Protein AF-A0A1L6T9W1-F1 (afdb_monomer_lite)

Secondary structure (DSSP, 8-state):
---HHHHHHHHHHHHHHHHH-HHHHHHH--SEE-TTSPPPPHHHHHHHTTTSHHHHHHHHHHHHHHH-TTS--HHHHHHHHHHHHHHHS-EE-HHHHHHHHHTTT---TT--HHHHHHHHHHHHHHHHHHHHHTHHHHHHHHHHHHHHHHT-TT-HHHHHHHHHS---S--HHHHHHHHHHHHHHHHHHHHTSS-TTTHHHHHHHHHHHHHHHHHHHHHHHSSSS--HHHHHHHHHHHHHHHHHHHTGGGT-S-PPPSHHHHHHHHHHHHHHTTSS-TT-SS--------------------

Sequence (302 aa):
MPTFNDILNQYLLHFKKYCLDLDLSLNHRTSILSSQGTTPNFQEIAKLFSDGEIEKEFEYLQNTLNRYPDTSHLELYIKFNDFFKSKTDHSLESERIIGFFKDKNESIAGKKLLEIVFLESISFAASADLQESFNAELKSAINIATLDQLGLGDQSNCILELLGHPPQLINIEGISNQVKELFENTKKSILNEIESTQQNLIAACYEKYQTSVVGLIFNFFIPKEKNQEDLELQLCMHENEFLSSSNFPDHGTQFTSFCPKILEIIKKSNKEHIQENPSQLFFSQQPAEATFDSSASASYNQ

Organism: Piscirickettsia salmonis (NCBI:txid1238)

pLDDT: mean 70.84, std 19.38, range [25.98, 97.62]

Structure (mmCIF, N/CA/C/O backbone):
data_AF-A0A1L6T9W1-F1
#
_entry.id   AF-A0A1L6T9W1-F1
#
loop_
_atom_site.group_PDB
_atom_site.id
_atom_site.type_symbol
_atom_site.label_atom_id
_atom_site.label_alt_id
_atom_site.label_comp_id
_atom_site.label_asym_id
_atom_site.label_entity_id
_atom_site.label_seq_id
_atom_site.pdbx_PDB_ins_code
_atom_site.Cartn_x
_atom_site.Cartn_y
_atom_site.Cartn_z
_atom_site.occupancy
_atom_site.B_iso_or_equiv
_atom_site.auth_seq_id
_atom_site.auth_comp_id
_atom_site.auth_asym_id
_atom_site.auth_atom_id
_atom_site.pdbx_PDB_model_num
ATOM 1 N N . MET A 1 1 ? -2.942 -8.037 -23.085 1.00 65.38 1 MET A N 1
ATOM 2 C CA . MET A 1 1 ? -3.197 -7.187 -21.906 1.00 65.38 1 MET A CA 1
ATOM 3 C C . MET A 1 1 ? -4.548 -7.556 -21.335 1.00 65.38 1 MET A C 1
ATOM 5 O O . MET A 1 1 ? -5.463 -7.724 -22.139 1.00 65.38 1 MET A O 1
ATOM 9 N N . PRO A 1 2 ? -4.667 -7.728 -20.010 1.00 70.25 2 PRO A N 1
ATOM 10 C CA . PRO A 1 2 ? -5.956 -7.955 -19.368 1.00 70.25 2 PRO A CA 1
ATOM 11 C C . PRO A 1 2 ? -6.876 -6.753 -19.601 1.00 70.25 2 PRO A C 1
ATOM 13 O O . PRO A 1 2 ? -6.421 -5.607 -19.630 1.00 70.25 2 PRO A O 1
ATOM 16 N N . THR A 1 3 ? -8.164 -7.008 -19.808 1.00 75.62 3 THR A N 1
ATOM 17 C CA . THR A 1 3 ? -9.158 -5.938 -19.919 1.00 75.62 3 THR A CA 1
ATOM 18 C C . THR A 1 3 ? -9.497 -5.383 -18.537 1.00 75.62 3 THR A C 1
ATOM 20 O O . THR A 1 3 ? -9.251 -6.024 -17.515 1.00 75.62 3 THR A O 1
ATOM 23 N N . PHE A 1 4 ? -10.129 -4.208 -18.490 1.00 66.00 4 PHE A N 1
ATOM 24 C CA . PHE A 1 4 ? -10.657 -3.664 -17.236 1.00 66.00 4 PHE A CA 1
ATOM 25 C C . PHE A 1 4 ? -11.574 -4.663 -16.512 1.00 66.00 4 PHE A C 1
ATOM 27 O O . PHE A 1 4 ? -11.473 -4.821 -15.300 1.00 66.00 4 PHE A O 1
ATOM 34 N N . ASN A 1 5 ? -12.422 -5.381 -17.255 1.00 71.69 5 ASN A N 1
ATOM 35 C CA . ASN A 1 5 ? -13.319 -6.378 -16.674 1.00 71.69 5 ASN A CA 1
ATOM 36 C C . ASN A 1 5 ? -12.555 -7.573 -16.096 1.00 71.69 5 ASN A C 1
ATOM 38 O O . ASN A 1 5 ? -12.956 -8.085 -15.057 1.00 71.69 5 ASN A O 1
ATOM 42 N N . ASP A 1 6 ? -11.451 -7.996 -16.717 1.00 76.94 6 ASP A N 1
ATOM 43 C CA . ASP A 1 6 ? -10.615 -9.077 -16.179 1.00 76.94 6 ASP A CA 1
ATOM 44 C C . ASP A 1 6 ? -9.968 -8.657 -14.855 1.00 76.94 6 ASP A C 1
ATOM 46 O O . ASP A 1 6 ? -10.020 -9.397 -13.874 1.00 76.94 6 ASP A O 1
ATOM 50 N N . ILE A 1 7 ? -9.430 -7.433 -14.802 1.00 71.88 7 ILE A N 1
ATOM 51 C CA . ILE A 1 7 ? -8.821 -6.860 -13.594 1.00 71.88 7 ILE A CA 1
ATOM 52 C C . ILE A 1 7 ? -9.868 -6.708 -12.487 1.00 71.88 7 ILE A C 1
ATOM 54 O O . ILE A 1 7 ? -9.638 -7.130 -11.354 1.00 71.88 7 ILE A O 1
ATOM 58 N N . LEU A 1 8 ? -11.032 -6.143 -12.811 1.00 70.62 8 LEU A N 1
ATOM 59 C CA . LEU A 1 8 ? -12.117 -5.940 -11.857 1.00 70.62 8 LEU A CA 1
ATOM 60 C C . LEU A 1 8 ? -12.643 -7.273 -11.316 1.00 70.62 8 LEU A C 1
ATOM 62 O O . LEU A 1 8 ? -12.786 -7.425 -10.106 1.00 70.62 8 LEU A O 1
ATOM 66 N N . ASN A 1 9 ? -12.891 -8.256 -12.184 1.00 79.31 9 ASN A N 1
ATOM 67 C CA . ASN A 1 9 ? -13.354 -9.577 -11.764 1.00 79.31 9 ASN A CA 1
ATOM 68 C C . ASN A 1 9 ? -12.334 -10.259 -10.848 1.00 79.31 9 ASN A C 1
ATOM 70 O O . ASN A 1 9 ? -12.714 -10.814 -9.817 1.00 79.31 9 ASN A O 1
ATOM 74 N N . GLN A 1 10 ? -11.044 -10.172 -11.179 1.00 84.19 10 GLN A N 1
ATOM 75 C CA . GLN A 1 10 ? -9.984 -10.741 -10.352 1.00 84.19 10 GLN A CA 1
ATOM 76 C C . GLN A 1 10 ? -9.874 -10.031 -8.996 1.00 84.19 10 GLN A C 1
ATOM 78 O O . GLN A 1 10 ? -9.755 -10.692 -7.965 1.00 84.19 10 GLN A O 1
ATOM 83 N N . TYR A 1 11 ? -9.991 -8.699 -8.968 1.00 81.56 11 TYR A N 1
ATOM 84 C CA . TYR A 1 11 ? -10.021 -7.939 -7.718 1.00 81.56 11 TYR A CA 1
ATOM 85 C C . TYR A 1 11 ? -11.205 -8.353 -6.846 1.00 81.56 11 TYR A C 1
ATOM 87 O O . TYR A 1 11 ? -11.029 -8.602 -5.659 1.00 81.56 11 TYR A O 1
ATOM 95 N N . LEU A 1 12 ? -12.401 -8.491 -7.426 1.00 76.88 12 LEU A N 1
ATOM 96 C CA . LEU A 1 12 ? -13.600 -8.903 -6.695 1.00 76.88 12 LEU A CA 1
ATOM 97 C C . LEU A 1 12 ? -13.481 -10.324 -6.124 1.00 76.88 12 LEU A C 1
ATOM 99 O O . LEU A 1 12 ? -13.998 -10.585 -5.036 1.00 76.88 12 LEU A O 1
ATOM 103 N N . LEU A 1 13 ? -12.784 -11.235 -6.813 1.00 90.75 13 LEU A N 1
ATOM 104 C CA . LEU A 1 13 ? -12.480 -12.569 -6.286 1.00 90.75 13 LEU A CA 1
ATOM 105 C C . LEU A 1 13 ? -11.579 -12.494 -5.046 1.00 90.75 13 LEU A C 1
ATOM 107 O O . LEU A 1 13 ? -11.900 -13.108 -4.025 1.00 90.75 13 LEU A O 1
ATOM 111 N N . HIS A 1 14 ? -10.502 -11.707 -5.105 1.00 84.25 14 HIS A N 1
ATOM 112 C CA . HIS A 1 14 ? -9.594 -11.510 -3.969 1.00 84.25 14 HIS A CA 1
ATOM 113 C C . HIS A 1 14 ? -10.266 -10.762 -2.818 1.00 84.25 14 HIS A C 1
ATOM 115 O O . HIS A 1 14 ? -10.178 -11.178 -1.667 1.00 84.25 14 HIS A O 1
ATOM 121 N N . PHE A 1 15 ? -11.025 -9.713 -3.122 1.00 84.56 15 PHE A N 1
ATOM 122 C CA . PHE A 1 15 ? -11.805 -8.968 -2.141 1.00 84.56 15 PHE A CA 1
ATOM 123 C C . PHE A 1 15 ? -12.779 -9.891 -1.404 1.00 84.56 15 PHE A C 1
ATOM 125 O O . PHE A 1 15 ? -12.797 -9.925 -0.176 1.00 84.56 15 PHE A O 1
ATOM 132 N N . LYS A 1 16 ? -13.519 -10.735 -2.139 1.00 92.81 16 LYS A N 1
ATOM 133 C CA . LYS A 1 16 ? -14.402 -11.748 -1.548 1.00 92.81 16 LYS A CA 1
ATOM 134 C C . LYS A 1 16 ? -13.639 -12.728 -0.652 1.00 92.81 16 LYS A C 1
ATOM 136 O O . LYS A 1 16 ? -14.135 -13.042 0.426 1.00 92.81 16 LYS A O 1
ATOM 141 N N . LYS A 1 17 ? -12.468 -13.216 -1.079 1.00 95.06 17 LYS A N 1
ATOM 142 C CA . LYS A 1 17 ? -11.603 -14.098 -0.273 1.00 95.06 17 LYS A CA 1
ATOM 143 C C . LYS A 1 17 ? -11.290 -13.454 1.084 1.00 95.06 17 LYS A C 1
ATOM 145 O O . LYS A 1 17 ? -11.522 -14.087 2.108 1.00 95.06 17 LYS A O 1
ATOM 150 N N . TYR A 1 18 ? -10.859 -12.196 1.095 1.00 91.38 18 TYR A N 1
ATOM 151 C CA . TYR A 1 18 ? -10.494 -11.485 2.325 1.00 91.38 18 TYR A CA 1
ATOM 152 C C . TYR A 1 18 ? -11.694 -11.035 3.170 1.00 91.38 18 TYR A C 1
ATOM 154 O O . TYR A 1 18 ? -11.579 -10.939 4.385 1.00 91.38 18 TYR A O 1
ATOM 162 N N . CYS A 1 19 ? -12.875 -10.836 2.577 1.00 91.00 19 CYS A N 1
ATOM 163 C CA . CYS A 1 19 ? -14.109 -10.665 3.350 1.00 91.00 19 CYS A CA 1
ATOM 164 C C . CYS A 1 19 ? -14.552 -11.949 4.070 1.00 91.00 19 CYS A C 1
ATOM 166 O O . CYS A 1 19 ? -15.227 -11.865 5.094 1.00 91.00 19 CYS A O 1
ATOM 168 N N . LEU A 1 20 ? -14.240 -13.127 3.516 1.00 94.75 20 LEU A N 1
ATOM 169 C CA . LEU A 1 20 ? -14.604 -14.422 4.104 1.00 94.75 20 LEU A CA 1
ATOM 170 C C . LEU A 1 20 ? -13.629 -14.872 5.199 1.00 94.75 20 LEU A C 1
ATOM 172 O O . LEU A 1 20 ? -14.023 -15.654 6.062 1.00 94.75 20 LEU A O 1
ATOM 176 N N . ASP A 1 21 ? -12.392 -14.376 5.170 1.00 93.69 21 ASP A N 1
ATOM 177 C CA . ASP A 1 21 ? -11.355 -14.648 6.164 1.00 93.69 21 ASP A CA 1
ATOM 178 C C . ASP A 1 21 ? -10.656 -13.340 6.569 1.00 93.69 21 ASP A C 1
ATOM 180 O O . ASP A 1 21 ? -9.684 -12.888 5.954 1.00 93.69 21 ASP A O 1
ATOM 184 N N . LEU A 1 22 ? -11.202 -12.706 7.609 1.00 90.69 22 LEU A N 1
ATOM 185 C CA . LEU A 1 22 ? -10.723 -11.412 8.093 1.00 90.69 22 LEU A CA 1
ATOM 186 C C . LEU A 1 22 ? -9.333 -11.516 8.724 1.00 90.69 22 LEU A C 1
ATOM 188 O O . LEU A 1 22 ? -8.526 -10.605 8.551 1.00 90.69 22 LEU A O 1
ATOM 192 N N . ASP A 1 23 ? -9.023 -12.624 9.398 1.00 92.44 23 ASP A N 1
ATOM 193 C CA . ASP A 1 23 ? -7.698 -12.852 9.981 1.00 92.44 23 ASP A CA 1
ATOM 194 C C . ASP A 1 23 ? -6.626 -12.943 8.894 1.00 92.44 23 ASP A C 1
ATOM 196 O O . ASP A 1 23 ? -5.548 -12.356 9.020 1.00 92.44 23 ASP A O 1
ATOM 200 N N . LEU A 1 24 ? -6.946 -13.592 7.770 1.00 91.50 24 LEU A N 1
ATOM 201 C CA . LEU A 1 24 ? -6.065 -13.608 6.609 1.00 91.50 24 LEU A CA 1
ATOM 202 C C . LEU A 1 24 ? -5.799 -12.191 6.074 1.00 91.50 24 LEU A C 1
ATOM 204 O O . LEU A 1 24 ? -4.662 -11.883 5.725 1.00 91.50 24 LEU A O 1
ATOM 208 N N . SER A 1 25 ? -6.806 -11.313 6.052 1.00 88.00 25 SER A N 1
ATOM 209 C CA . SER A 1 25 ? -6.624 -9.922 5.606 1.00 88.00 25 SER A CA 1
ATOM 210 C C . SER A 1 25 ? -5.705 -9.113 6.534 1.00 88.00 25 SER A C 1
ATOM 212 O O . SER A 1 25 ? -4.862 -8.348 6.063 1.00 88.00 25 SER A O 1
ATOM 214 N N . LEU A 1 26 ? -5.806 -9.334 7.849 1.00 84.94 26 LEU A N 1
ATOM 215 C CA . LEU A 1 26 ? -4.990 -8.655 8.860 1.00 84.94 26 LEU A CA 1
ATOM 216 C C . LEU A 1 26 ? -3.510 -9.048 8.763 1.00 84.94 26 LEU A C 1
ATOM 218 O O . LEU A 1 26 ? -2.641 -8.203 8.975 1.00 84.94 26 LEU A O 1
ATOM 222 N N . ASN A 1 27 ? -3.216 -10.293 8.374 1.00 83.06 27 ASN A N 1
ATOM 223 C CA . ASN A 1 27 ? -1.844 -10.770 8.178 1.00 83.06 27 ASN A CA 1
ATOM 224 C C . ASN A 1 27 ? -1.109 -10.054 7.038 1.00 83.06 27 ASN A C 1
ATOM 226 O O . ASN A 1 27 ? 0.109 -9.899 7.104 1.00 83.06 27 ASN A O 1
ATOM 230 N N . HIS A 1 28 ? -1.825 -9.616 5.997 1.00 72.88 28 HIS A N 1
ATOM 231 C CA . HIS A 1 28 ? -1.219 -8.795 4.945 1.00 72.88 28 HIS A CA 1
ATOM 232 C C . HIS A 1 28 ? -0.884 -7.404 5.466 1.00 72.88 28 HIS A C 1
ATOM 234 O O . HIS A 1 28 ? 0.167 -6.847 5.141 1.00 72.88 28 HIS A O 1
ATOM 240 N N . ARG A 1 29 ? -1.806 -6.824 6.239 1.00 73.12 29 ARG A N 1
ATOM 241 C CA . ARG A 1 29 ? -1.655 -5.495 6.815 1.00 73.12 29 ARG A CA 1
ATOM 242 C C . ARG A 1 29 ? -2.666 -5.270 7.927 1.00 73.12 29 ARG A C 1
ATOM 244 O O . ARG A 1 29 ? -3.865 -5.463 7.739 1.00 73.12 29 ARG A O 1
ATOM 251 N N . THR A 1 30 ? -2.189 -4.711 9.030 1.00 79.31 30 THR A N 1
ATOM 252 C CA . THR A 1 30 ? -3.024 -4.137 10.085 1.00 79.31 30 THR A CA 1
ATOM 253 C C . THR A 1 30 ? -2.468 -2.782 10.496 1.00 79.31 30 THR A C 1
ATOM 255 O O . THR A 1 30 ? -1.252 -2.567 10.495 1.00 79.31 30 THR A O 1
ATOM 258 N N . SER A 1 31 ? -3.361 -1.864 10.847 1.00 84.62 31 SER A N 1
ATOM 259 C CA . SER A 1 31 ? -3.028 -0.572 11.459 1.00 84.62 31 SER A CA 1
ATOM 260 C C . SER A 1 31 ? -3.085 -0.599 12.983 1.00 84.62 31 SER A C 1
ATOM 262 O O . SER A 1 31 ? -2.862 0.436 13.605 1.00 84.62 31 SER A O 1
ATOM 264 N N . ILE A 1 32 ? -3.348 -1.771 13.570 1.00 89.00 32 ILE A N 1
ATOM 265 C CA . ILE A 1 32 ? -3.343 -2.019 15.011 1.00 89.00 32 ILE A CA 1
ATOM 266 C C . ILE A 1 32 ? -2.293 -3.078 15.334 1.00 89.00 32 ILE A C 1
ATOM 268 O O . ILE A 1 32 ? -2.348 -4.179 14.785 1.00 89.00 32 ILE A O 1
ATOM 272 N N . LEU A 1 33 ? -1.383 -2.769 16.256 1.00 91.12 33 LEU A N 1
ATOM 273 C CA . LEU A 1 33 ? -0.380 -3.715 16.751 1.00 91.12 33 LEU A CA 1
ATOM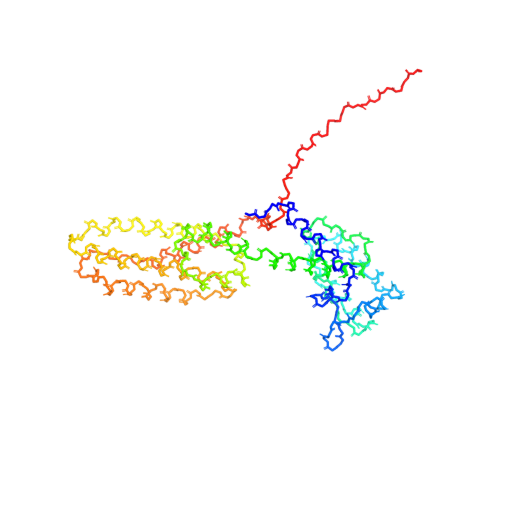 274 C C . LEU A 1 33 ? -0.491 -3.865 18.267 1.00 91.12 33 LEU A C 1
ATOM 276 O O . LEU A 1 33 ? -0.809 -2.914 18.982 1.00 91.12 33 LEU A O 1
ATOM 280 N N . SER A 1 34 ? -0.211 -5.067 18.762 1.00 90.50 34 SER A N 1
ATOM 281 C CA . SER A 1 34 ? -0.078 -5.318 20.197 1.00 90.50 34 SER A CA 1
ATOM 282 C C . SER A 1 34 ? 1.134 -4.584 20.781 1.00 90.50 34 SER A C 1
ATOM 284 O O . SER A 1 34 ? 2.034 -4.155 20.054 1.00 90.50 34 SER A O 1
ATOM 286 N N . SER A 1 35 ? 1.227 -4.514 22.110 1.00 86.75 35 SER A N 1
ATOM 287 C CA . SER A 1 35 ? 2.421 -4.001 22.796 1.00 86.75 35 SER A CA 1
ATOM 288 C C . SER A 1 35 ? 3.704 -4.791 22.486 1.00 86.75 35 SER A C 1
ATOM 290 O O . SER A 1 35 ? 4.801 -4.266 22.666 1.00 86.75 35 SER A O 1
ATOM 292 N N . GLN A 1 36 ? 3.584 -6.015 21.957 1.00 86.62 36 GLN A N 1
ATOM 293 C CA . GLN A 1 36 ? 4.704 -6.835 21.477 1.00 86.62 36 GLN A CA 1
ATOM 294 C C . GLN A 1 36 ? 5.009 -6.638 19.980 1.00 86.62 36 GLN A C 1
ATOM 296 O O . GLN A 1 36 ? 5.863 -7.330 19.431 1.00 86.62 36 GLN A O 1
ATOM 301 N N . GLY A 1 37 ? 4.306 -5.728 19.299 1.00 84.50 37 GLY A N 1
ATOM 302 C CA . GLY A 1 37 ? 4.466 -5.471 17.866 1.00 84.50 37 GLY A CA 1
ATOM 303 C C . GLY A 1 37 ? 3.869 -6.555 16.963 1.00 84.50 37 GLY A C 1
ATOM 304 O O . GLY A 1 37 ? 4.183 -6.601 15.776 1.00 84.50 37 GLY A O 1
ATOM 305 N N . THR A 1 38 ? 3.026 -7.440 17.501 1.00 87.75 38 THR A N 1
ATOM 306 C CA . THR A 1 38 ? 2.351 -8.492 16.727 1.00 87.75 38 THR A CA 1
ATOM 307 C C . THR A 1 38 ? 0.985 -8.030 16.232 1.00 87.75 38 THR A C 1
ATOM 309 O O . THR A 1 38 ? 0.350 -7.175 16.849 1.00 87.75 38 THR A O 1
ATOM 312 N N . THR A 1 39 ? 0.519 -8.625 15.132 1.00 88.94 39 THR A N 1
ATOM 313 C CA . THR A 1 39 ? -0.837 -8.404 14.607 1.00 88.94 39 THR A CA 1
ATOM 314 C C . THR A 1 39 ? -1.847 -9.184 15.452 1.00 88.94 39 THR A C 1
ATOM 316 O O . THR A 1 39 ? -1.750 -10.413 15.486 1.00 88.94 39 THR A O 1
ATOM 319 N N . PRO A 1 40 ? -2.790 -8.517 16.144 1.00 91.25 40 PRO A N 1
ATOM 320 C CA . PRO A 1 40 ? -3.874 -9.201 16.839 1.00 91.25 40 PRO A CA 1
ATOM 321 C C . PRO A 1 40 ? -4.871 -9.792 15.836 1.00 91.25 40 PRO A C 1
ATOM 323 O O . PRO A 1 40 ? -5.044 -9.262 14.737 1.00 91.25 40 PRO A O 1
ATOM 326 N N . ASN A 1 41 ? -5.557 -10.866 16.224 1.00 93.56 41 ASN A N 1
ATOM 327 C CA . ASN A 1 41 ? -6.617 -11.449 15.394 1.00 93.56 41 ASN A CA 1
ATOM 328 C C . ASN A 1 41 ? -7.899 -10.593 15.420 1.00 93.56 41 ASN A C 1
ATOM 330 O O . ASN A 1 41 ? -8.075 -9.698 16.250 1.00 93.56 41 ASN A O 1
ATOM 334 N N . PHE A 1 42 ? -8.837 -10.896 14.528 1.00 91.69 42 PHE A N 1
ATOM 335 C CA . PHE A 1 42 ? -10.108 -10.195 14.382 1.00 91.69 42 PHE A CA 1
ATOM 336 C C . PHE A 1 42 ? -10.882 -10.102 15.702 1.00 91.69 42 PHE A C 1
ATOM 338 O O . PHE A 1 42 ? -11.407 -9.041 16.043 1.00 91.69 42 PHE A O 1
ATOM 345 N N . GLN A 1 43 ? -10.955 -11.199 16.463 1.00 93.56 43 GLN A N 1
ATOM 346 C CA . GLN A 1 43 ? -11.700 -11.215 17.722 1.00 93.56 43 GLN A CA 1
ATOM 347 C C . GLN A 1 43 ? -11.049 -10.332 18.788 1.00 93.56 43 GLN A C 1
ATOM 349 O O . GLN A 1 43 ? -11.756 -9.718 19.586 1.00 93.56 43 GLN A O 1
ATOM 354 N N . GLU A 1 44 ? -9.720 -10.276 18.824 1.00 94.12 44 GLU A N 1
ATOM 355 C CA . GLU A 1 44 ? -8.964 -9.385 19.703 1.00 94.12 44 GLU A CA 1
ATOM 356 C C . GLU A 1 44 ? -9.204 -7.927 19.330 1.00 94.12 44 GLU A C 1
ATOM 358 O O . GLU A 1 44 ? -9.598 -7.151 20.199 1.00 94.12 44 GLU A O 1
ATOM 363 N N . ILE A 1 45 ? -9.080 -7.582 18.043 1.00 93.94 45 ILE A N 1
ATOM 364 C CA . ILE A 1 45 ? -9.346 -6.226 17.548 1.00 93.94 45 ILE A CA 1
ATOM 365 C C . ILE A 1 45 ? -10.780 -5.812 17.881 1.00 93.94 45 ILE A C 1
ATOM 367 O O . ILE A 1 45 ? -10.979 -4.764 18.484 1.00 93.94 45 ILE A O 1
ATOM 371 N N . ALA A 1 46 ? -11.784 -6.638 17.575 1.00 94.25 46 ALA A N 1
ATOM 372 C CA . ALA A 1 46 ? -13.189 -6.308 17.824 1.00 94.25 46 ALA A CA 1
ATOM 373 C C . ALA A 1 46 ? -13.489 -6.027 19.310 1.00 94.25 46 ALA A C 1
ATOM 375 O O . ALA A 1 46 ? -14.310 -5.163 19.624 1.00 94.25 46 ALA A O 1
ATOM 376 N N . LYS A 1 47 ? -12.805 -6.712 20.238 1.00 95.81 47 LYS A N 1
ATOM 377 C CA . LYS A 1 47 ? -12.958 -6.473 21.684 1.00 95.81 47 LYS A CA 1
ATOM 378 C C . LYS A 1 47 ? -12.467 -5.091 22.108 1.00 95.81 47 LYS A C 1
ATOM 380 O O . LYS A 1 47 ? -13.049 -4.534 23.040 1.00 95.81 47 LYS A O 1
ATOM 385 N N . LEU A 1 48 ? -11.469 -4.521 21.426 1.00 95.31 48 LEU A N 1
ATOM 386 C CA . LEU A 1 48 ? -10.940 -3.187 21.739 1.00 95.31 48 LEU A CA 1
ATOM 387 C C . LEU A 1 48 ? -12.016 -2.098 21.616 1.00 95.31 48 LEU A C 1
ATOM 389 O O . LEU A 1 48 ? -11.988 -1.124 22.357 1.00 95.31 48 LEU A O 1
ATOM 393 N N . PHE A 1 49 ? -12.998 -2.293 20.734 1.00 95.25 49 PHE A N 1
ATOM 394 C CA . PHE A 1 49 ? -14.055 -1.319 20.436 1.00 95.25 49 PHE A CA 1
ATOM 395 C C . PHE A 1 49 ? -15.365 -1.579 21.200 1.00 95.25 49 PHE A C 1
ATOM 397 O O . PHE A 1 49 ? -16.376 -0.925 20.942 1.00 95.25 49 PHE A O 1
ATOM 404 N N . SER A 1 50 ? -15.381 -2.540 22.129 1.00 91.81 50 SER A N 1
ATOM 405 C CA . SER A 1 50 ? -16.612 -3.030 22.769 1.00 91.81 50 SER A CA 1
ATOM 406 C C . SER A 1 50 ? -17.311 -2.018 23.688 1.00 91.81 50 SER A C 1
ATOM 408 O O . SER A 1 50 ? -18.527 -2.103 23.858 1.00 91.81 50 SER A O 1
ATOM 410 N N . ASP A 1 51 ? -16.581 -1.050 24.249 1.00 91.62 51 ASP A N 1
ATOM 411 C CA . ASP A 1 51 ? -17.141 -0.008 25.122 1.00 91.62 51 ASP A CA 1
ATOM 412 C C . ASP A 1 51 ? -17.663 1.228 24.361 1.00 91.62 51 ASP A C 1
ATOM 414 O O . ASP A 1 51 ? -18.374 2.062 24.927 1.00 91.62 51 ASP A O 1
ATOM 418 N N . GLY A 1 52 ? -17.344 1.332 23.066 1.00 93.06 52 GLY A N 1
ATOM 419 C CA . GLY A 1 52 ? -17.733 2.434 22.191 1.00 93.06 52 GLY A CA 1
ATOM 420 C C . GLY A 1 52 ? -17.072 3.785 22.492 1.00 93.06 52 GLY A C 1
ATOM 421 O O . GLY A 1 52 ? -17.412 4.763 21.830 1.00 93.06 52 GLY A O 1
ATOM 422 N N . GLU A 1 53 ? -16.150 3.889 23.455 1.00 96.38 53 GLU A N 1
ATOM 423 C CA . GLU A 1 53 ? -15.443 5.150 23.733 1.00 96.38 53 GLU A CA 1
ATOM 424 C C . GLU A 1 53 ? -14.483 5.506 22.600 1.00 96.38 53 GLU A C 1
ATOM 426 O O . GLU A 1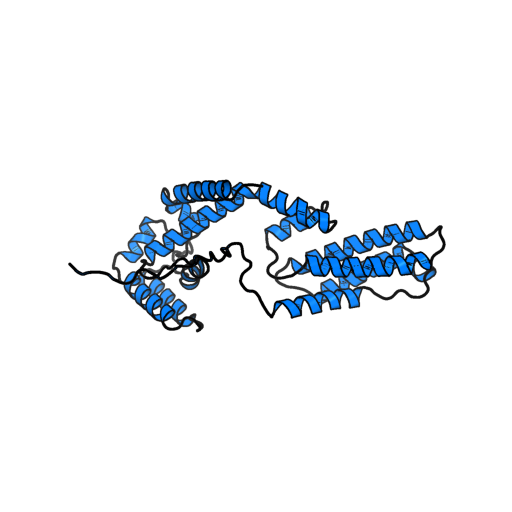 53 ? -14.457 6.648 22.146 1.00 96.38 53 GLU A O 1
ATOM 431 N N . ILE A 1 54 ? -13.764 4.505 22.085 1.00 96.81 54 ILE A N 1
ATOM 432 C CA . ILE A 1 54 ? -12.855 4.671 20.946 1.00 96.81 54 ILE A CA 1
ATOM 433 C C . ILE A 1 54 ? -13.598 5.188 19.716 1.00 96.81 54 ILE A C 1
ATOM 435 O O . ILE A 1 54 ? -13.112 6.088 19.037 1.00 96.81 54 ILE A O 1
ATOM 439 N N . GLU A 1 55 ? -14.796 4.664 19.461 1.00 96.06 55 GLU A N 1
ATOM 440 C CA . GLU A 1 55 ? -15.618 5.086 18.326 1.00 96.06 55 GLU A CA 1
ATOM 441 C C . GLU A 1 55 ? -16.088 6.541 18.458 1.00 96.06 55 GLU A C 1
ATOM 443 O O . GLU A 1 55 ? -16.090 7.278 17.476 1.00 96.06 55 GLU A O 1
ATOM 448 N N . LYS A 1 56 ? -16.418 6.995 19.673 1.00 95.38 56 LYS A N 1
ATOM 449 C CA . LYS A 1 56 ? -16.803 8.396 19.922 1.00 95.38 56 LYS A CA 1
ATOM 450 C C . LYS A 1 56 ? -15.633 9.361 19.739 1.00 95.38 56 LYS A C 1
ATOM 452 O O . LYS A 1 56 ? -15.796 10.415 19.130 1.00 95.38 56 LYS A O 1
ATOM 457 N N . GLU A 1 57 ? -14.456 9.012 20.256 1.00 96.25 57 GLU A N 1
ATOM 458 C CA . GLU A 1 57 ? -13.249 9.828 20.070 1.00 96.25 57 GLU A CA 1
ATOM 459 C C . GLU A 1 57 ? -12.818 9.861 18.599 1.00 96.25 57 GLU A C 1
ATOM 461 O O . GLU A 1 57 ? -12.403 10.902 18.086 1.00 96.25 57 GLU A O 1
ATOM 466 N N . PHE A 1 58 ? -12.995 8.751 17.882 1.00 95.00 58 PHE A N 1
ATOM 467 C CA . PHE A 1 58 ? -12.762 8.710 16.446 1.00 95.00 58 PHE A CA 1
ATOM 468 C C . PHE A 1 58 ? -13.755 9.585 15.668 1.00 95.00 58 PHE A C 1
ATOM 470 O O . PHE A 1 58 ? -13.349 10.338 14.783 1.00 95.00 58 PHE A O 1
ATOM 477 N N . GLU A 1 59 ? -15.042 9.560 16.017 1.00 92.88 59 GLU A N 1
ATOM 478 C CA . GLU A 1 59 ? -16.050 10.446 15.423 1.00 92.88 59 GLU A CA 1
ATOM 479 C C . GLU A 1 59 ? -15.697 11.929 15.652 1.00 92.88 59 GLU A C 1
ATOM 481 O O . GLU A 1 59 ? -15.808 12.757 14.741 1.00 92.88 59 GLU A O 1
ATOM 486 N N . TYR A 1 60 ? -15.207 12.286 16.844 1.00 92.38 60 TYR A N 1
ATOM 487 C CA . TYR A 1 60 ? -14.713 13.635 17.130 1.00 92.38 60 TYR A CA 1
ATOM 488 C C . TYR A 1 60 ? -13.510 14.016 16.251 1.00 92.38 60 TYR A C 1
ATOM 490 O O . TYR A 1 60 ? -13.464 15.130 15.711 1.00 92.38 60 TYR A O 1
ATOM 498 N N . LEU A 1 61 ? -12.556 13.094 16.079 1.00 91.56 61 LEU A N 1
ATOM 499 C CA . LEU A 1 61 ? -11.422 13.266 15.173 1.00 91.56 61 LEU A CA 1
ATOM 500 C C . LEU A 1 61 ? -11.913 13.527 13.743 1.00 91.56 61 LEU A C 1
ATOM 502 O O . LEU A 1 61 ? -11.576 14.566 13.177 1.00 91.56 61 LEU A O 1
ATOM 506 N N . GLN A 1 62 ? -12.762 12.655 13.188 1.00 88.94 62 GLN A N 1
ATOM 507 C CA . GLN A 1 62 ? -13.312 12.815 11.835 1.00 88.94 62 GLN A CA 1
ATOM 508 C C . GLN A 1 62 ? -14.015 14.165 11.654 1.00 88.94 62 GLN A C 1
ATOM 510 O O . GLN A 1 62 ? -13.771 14.877 10.679 1.00 88.94 62 GLN A O 1
ATOM 515 N N . ASN A 1 63 ? -14.848 14.558 12.618 1.00 88.25 63 ASN A N 1
ATOM 516 C CA . ASN A 1 63 ? -15.560 15.832 12.579 1.00 88.25 63 ASN A CA 1
ATOM 517 C C . ASN A 1 63 ? -14.621 17.041 12.603 1.00 88.25 63 ASN A C 1
ATOM 519 O O . ASN A 1 63 ? -14.938 18.073 12.014 1.00 88.25 63 ASN A O 1
ATOM 523 N N . THR A 1 64 ? -13.479 16.933 13.279 1.00 87.88 64 THR A N 1
ATOM 524 C CA . THR A 1 64 ? -12.488 18.009 13.351 1.00 87.88 64 THR A CA 1
ATOM 525 C C . THR A 1 64 ? -11.678 18.099 12.059 1.00 87.88 64 THR A C 1
ATOM 527 O O . THR A 1 64 ? -11.505 19.200 11.539 1.00 87.88 64 THR A O 1
ATOM 530 N N . LEU A 1 65 ? -11.251 16.962 11.499 1.00 85.06 65 LEU A N 1
ATOM 531 C CA . LEU A 1 65 ? -10.554 16.899 10.207 1.00 85.06 65 LEU A CA 1
ATOM 532 C C . LEU A 1 65 ? -11.414 17.499 9.083 1.00 85.06 65 LEU A C 1
ATOM 534 O O . LEU A 1 65 ? -10.941 18.323 8.307 1.00 85.06 65 LEU A O 1
ATOM 538 N N . ASN A 1 66 ? -12.709 17.172 9.057 1.00 80.69 66 ASN A N 1
ATOM 539 C CA . ASN A 1 66 ? -13.642 17.689 8.050 1.00 80.69 66 ASN A CA 1
ATOM 540 C C . ASN A 1 66 ? -13.867 19.208 8.134 1.00 80.69 66 ASN A C 1
ATOM 542 O O . ASN A 1 66 ? -14.261 19.820 7.143 1.00 80.69 66 ASN A O 1
ATOM 546 N N . ARG A 1 67 ? -13.643 19.837 9.297 1.00 81.88 67 ARG A N 1
ATOM 547 C CA . ARG A 1 67 ? -13.786 21.297 9.446 1.00 81.88 67 ARG A CA 1
ATOM 548 C C . ARG A 1 67 ? -12.590 22.077 8.906 1.00 81.88 67 ARG A C 1
ATOM 550 O O . ARG A 1 67 ? -12.753 23.258 8.614 1.00 81.88 67 ARG A O 1
ATOM 557 N N . TYR A 1 68 ? -11.415 21.457 8.804 1.00 75.00 68 TYR A N 1
ATOM 558 C CA . TYR A 1 68 ? -10.159 22.159 8.522 1.00 75.00 68 TYR A CA 1
ATOM 559 C C . TYR A 1 68 ? -9.274 21.438 7.488 1.00 75.00 68 TYR A C 1
ATOM 561 O O . TYR A 1 68 ? -8.086 21.273 7.740 1.00 75.00 68 TYR A O 1
ATOM 569 N N . PRO A 1 69 ? -9.798 21.060 6.310 1.00 67.75 69 PRO A N 1
ATOM 570 C CA . PRO A 1 69 ? -9.154 20.113 5.389 1.00 67.75 69 PRO A CA 1
ATOM 571 C C . PRO A 1 69 ? -7.748 20.509 4.894 1.00 67.75 69 PRO A C 1
ATOM 573 O O . PRO A 1 69 ? -6.971 19.632 4.513 1.00 67.75 69 PRO A O 1
ATOM 576 N N . ASP A 1 70 ? -7.415 21.803 4.922 1.00 65.75 70 ASP A N 1
ATOM 577 C CA . ASP A 1 70 ? -6.166 22.362 4.387 1.00 65.75 70 ASP A CA 1
ATOM 578 C C . ASP A 1 70 ? -5.043 22.508 5.435 1.00 65.75 70 ASP A C 1
ATOM 580 O O . ASP A 1 70 ? -3.994 23.087 5.151 1.00 65.75 70 ASP A O 1
ATOM 584 N N . THR A 1 71 ? -5.243 22.023 6.666 1.00 68.81 71 THR A N 1
ATOM 585 C CA . THR A 1 71 ? -4.257 22.163 7.755 1.00 68.81 71 THR A CA 1
ATOM 586 C C . THR A 1 71 ? -3.529 20.845 8.016 1.00 68.81 71 THR A C 1
ATOM 588 O O . THR A 1 71 ? -4.114 19.769 7.933 1.00 68.81 71 THR A O 1
ATOM 591 N N . SER A 1 72 ? -2.243 20.901 8.382 1.00 71.88 72 SER A N 1
ATOM 592 C CA . SER A 1 72 ? -1.566 19.722 8.937 1.00 71.88 72 SER A CA 1
ATOM 593 C C . SER A 1 72 ? -2.255 19.304 10.239 1.00 71.88 72 SER A C 1
ATOM 595 O O . SER A 1 72 ? -2.381 20.100 11.169 1.00 71.88 72 SER A O 1
ATOM 597 N N . HIS A 1 73 ? -2.707 18.054 10.302 1.00 81.25 73 HIS A N 1
ATOM 598 C CA . HIS A 1 73 ? -3.464 17.511 11.433 1.00 81.25 73 HIS A CA 1
ATOM 599 C C . HIS A 1 73 ? -2.663 16.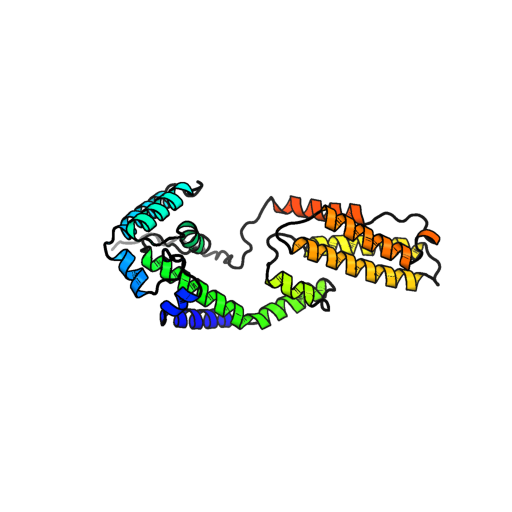529 12.288 1.00 81.25 73 HIS A C 1
ATOM 601 O O . HIS A 1 73 ? -3.245 15.768 13.060 1.00 81.25 73 HIS A O 1
ATOM 607 N N . LEU A 1 74 ? -1.332 16.551 12.174 1.00 84.00 74 LEU A N 1
ATOM 608 C CA . LEU A 1 74 ? -0.445 15.603 12.849 1.00 84.00 74 LEU A CA 1
ATOM 609 C C . LEU A 1 74 ? -0.713 15.513 14.362 1.00 84.00 74 LEU A C 1
ATOM 611 O O . LEU A 1 74 ? -0.809 14.419 14.910 1.00 84.00 74 LEU A O 1
ATOM 615 N N . GLU A 1 75 ? -0.921 16.650 15.030 1.00 87.19 75 GLU A N 1
ATOM 616 C CA . GLU A 1 75 ? -1.217 16.689 16.470 1.00 87.19 75 GLU A CA 1
ATOM 617 C C . GLU A 1 75 ? -2.535 15.985 16.837 1.00 87.19 75 GLU A C 1
ATOM 619 O O . GLU A 1 75 ? -2.628 15.366 17.897 1.00 87.19 75 GLU A O 1
ATOM 624 N N . LEU A 1 76 ? -3.549 16.038 15.963 1.00 88.75 76 LEU A N 1
ATOM 625 C CA . LEU A 1 76 ? -4.830 15.361 16.185 1.00 88.75 76 LEU A CA 1
ATOM 626 C C . LEU A 1 76 ? -4.670 13.841 16.091 1.00 88.75 76 LEU A C 1
ATOM 628 O O . LEU A 1 76 ? -5.207 13.120 16.934 1.00 88.75 76 LEU A O 1
ATOM 632 N N . TYR A 1 77 ? -3.897 13.364 15.111 1.00 89.94 77 TYR A N 1
ATOM 633 C CA . TYR A 1 77 ? -3.582 11.942 14.972 1.00 89.94 77 TYR A CA 1
ATOM 634 C C . TYR A 1 77 ? -2.757 11.429 16.151 1.00 89.94 77 TYR A C 1
ATOM 636 O O . TYR A 1 77 ? -3.099 10.393 16.715 1.00 89.94 77 TYR A O 1
ATOM 644 N N . ILE A 1 78 ? -1.724 12.169 16.576 1.00 91.69 78 ILE A N 1
ATOM 645 C CA . ILE A 1 78 ? -0.906 11.815 17.748 1.00 91.69 78 ILE A CA 1
ATOM 646 C C . ILE A 1 78 ? -1.792 11.692 18.989 1.00 91.69 78 ILE A C 1
ATOM 648 O O . ILE A 1 78 ? -1.783 10.655 19.647 1.00 91.69 78 ILE A O 1
ATOM 652 N N . LYS A 1 79 ? -2.625 12.704 19.262 1.00 94.69 79 LYS A N 1
ATOM 653 C CA . LYS A 1 79 ? -3.517 12.703 20.427 1.00 94.69 79 LYS A CA 1
ATOM 654 C C . LYS A 1 79 ? -4.469 11.505 20.426 1.00 94.69 79 LYS A C 1
ATOM 656 O O . LYS A 1 79 ? -4.686 10.894 21.471 1.00 94.69 79 LYS A O 1
ATOM 661 N N . PHE A 1 80 ? -5.043 11.174 19.272 1.00 96.19 80 PHE A N 1
ATOM 662 C CA . PHE A 1 80 ? -5.948 10.036 19.156 1.00 96.19 80 PHE A CA 1
ATOM 663 C C . PHE A 1 80 ? -5.219 8.691 19.299 1.00 96.19 80 PHE A C 1
ATOM 665 O O . PHE A 1 80 ? -5.703 7.805 20.003 1.00 96.19 80 PHE A O 1
ATOM 672 N N . ASN A 1 81 ? -4.032 8.548 18.702 1.00 94.56 81 ASN A N 1
ATOM 673 C CA . ASN A 1 81 ? -3.206 7.346 18.837 1.00 94.56 81 ASN A CA 1
ATOM 674 C C . ASN A 1 81 ? -2.769 7.124 20.295 1.00 94.56 81 ASN A C 1
ATOM 676 O O . ASN A 1 81 ? -2.824 5.996 20.784 1.00 94.56 81 ASN A O 1
ATOM 680 N N . ASP A 1 82 ? -2.392 8.190 21.007 1.00 96.12 82 ASP A N 1
ATOM 681 C CA . ASP A 1 82 ? -2.033 8.136 22.428 1.00 96.12 82 ASP A CA 1
ATOM 682 C C . ASP A 1 82 ? -3.229 7.739 23.298 1.00 96.12 82 ASP A C 1
ATOM 684 O O . ASP A 1 82 ? -3.100 6.892 24.186 1.00 96.12 82 ASP A O 1
ATOM 688 N N . PHE A 1 83 ? -4.413 8.295 23.016 1.00 97.62 83 PHE A N 1
ATOM 689 C CA . PHE A 1 83 ? -5.655 7.883 23.665 1.00 97.62 83 PHE A CA 1
ATOM 690 C C . PHE A 1 83 ? -5.926 6.388 23.439 1.00 97.62 83 PHE A C 1
ATOM 692 O O . PHE A 1 83 ? -6.084 5.647 24.414 1.00 97.62 83 PHE A O 1
ATOM 699 N N . PHE A 1 84 ? -5.897 5.927 22.184 1.00 96.75 84 PHE A N 1
ATOM 700 C CA . PHE A 1 84 ? -6.115 4.523 21.831 1.00 96.75 84 PHE A CA 1
ATOM 701 C C . PHE A 1 84 ? -5.137 3.605 22.575 1.00 96.75 84 PHE A C 1
ATOM 703 O O . PHE A 1 84 ? -5.557 2.626 23.198 1.00 96.75 84 PHE A O 1
ATOM 710 N N . LYS A 1 85 ? -3.848 3.965 22.595 1.00 96.31 85 LYS A N 1
ATOM 711 C CA . LYS A 1 85 ? -2.804 3.218 23.303 1.00 96.31 85 LYS A CA 1
ATOM 712 C C . LYS A 1 85 ? -3.025 3.178 24.806 1.00 96.31 85 LYS A C 1
ATOM 714 O O . LYS A 1 85 ? -2.935 2.108 25.399 1.00 96.31 85 LYS A O 1
ATOM 719 N N . SER A 1 86 ? -3.365 4.307 25.423 1.00 96.31 86 SER A N 1
ATOM 720 C CA . SER A 1 86 ? -3.643 4.364 26.863 1.00 96.31 86 SER A CA 1
ATOM 721 C C . SER A 1 86 ? -4.834 3.491 27.274 1.00 96.31 86 SER A C 1
ATOM 723 O O . SER A 1 86 ? -4.858 2.954 28.380 1.00 96.31 86 SER A O 1
ATOM 725 N N . LYS A 1 87 ? -5.811 3.333 26.374 1.00 95.56 87 LYS A N 1
ATOM 726 C CA . LYS A 1 87 ? -7.053 2.601 26.616 1.00 95.56 87 LYS A CA 1
ATOM 727 C C . LYS A 1 87 ? -6.913 1.096 26.388 1.00 95.56 87 LYS A C 1
ATOM 729 O O . LYS A 1 87 ? -7.558 0.314 27.081 1.00 95.56 87 LYS A O 1
ATOM 734 N N . THR A 1 88 ? -6.101 0.699 25.411 1.00 95.12 88 THR A N 1
ATOM 735 C CA . THR A 1 88 ? -6.069 -0.680 24.901 1.00 95.12 88 THR A CA 1
ATOM 736 C C . THR A 1 88 ? -4.740 -1.398 25.113 1.00 95.12 88 THR A C 1
ATOM 738 O O . THR A 1 88 ? -4.705 -2.612 24.944 1.00 95.12 88 THR A O 1
ATOM 741 N N . ASP A 1 89 ? -3.656 -0.688 25.441 1.00 94.25 89 ASP A N 1
ATOM 742 C CA . ASP A 1 89 ? -2.264 -1.172 25.349 1.00 94.25 89 ASP A CA 1
ATOM 743 C C . ASP A 1 89 ? -1.830 -1.580 23.919 1.00 94.25 89 ASP A C 1
ATOM 745 O O . ASP A 1 89 ? -0.814 -2.244 23.721 1.00 94.25 89 ASP A O 1
ATOM 749 N N . HIS A 1 90 ? -2.584 -1.169 22.894 1.00 94.94 90 HIS A N 1
ATOM 750 C CA . HIS A 1 90 ? -2.273 -1.411 21.483 1.00 94.94 90 HIS A CA 1
ATOM 751 C C . HIS A 1 90 ? -1.888 -0.105 20.789 1.00 94.94 90 HIS A C 1
ATOM 753 O O . HIS A 1 90 ? -2.402 0.962 21.118 1.00 94.94 90 HIS A O 1
ATOM 759 N N . SER A 1 91 ? -0.988 -0.156 19.810 1.00 93.31 91 SER A N 1
ATOM 760 C CA . SER A 1 91 ? -0.730 1.003 18.954 1.00 93.31 91 SER A CA 1
ATOM 761 C C . SER A 1 91 ? -1.721 1.053 17.796 1.00 93.31 91 SER A C 1
ATOM 763 O O . SER A 1 91 ? -2.201 0.021 17.328 1.00 93.31 91 SER A O 1
ATOM 765 N N . LEU A 1 92 ? -1.999 2.269 17.331 1.00 92.75 92 LEU A N 1
ATOM 766 C CA . LEU A 1 92 ? -2.833 2.555 16.170 1.00 92.75 92 LEU A CA 1
ATOM 767 C C . LEU A 1 92 ? -2.114 3.557 15.265 1.00 92.75 92 LEU A C 1
ATOM 769 O O . LEU A 1 92 ? -1.562 4.541 15.753 1.00 92.75 92 LEU A O 1
ATOM 773 N N . GLU A 1 93 ? -2.168 3.342 13.953 1.00 87.44 93 GLU A N 1
ATOM 774 C CA . GLU A 1 93 ? -1.656 4.283 12.948 1.00 87.44 93 GLU A CA 1
ATOM 775 C C . GLU A 1 93 ? -2.802 5.042 12.252 1.00 87.44 93 GLU A C 1
ATOM 777 O O . GLU A 1 93 ? -3.075 4.842 11.068 1.00 87.44 93 GLU A O 1
ATOM 782 N N . SER A 1 94 ? -3.506 5.916 12.985 1.00 86.25 94 SER A N 1
ATOM 783 C CA . SER A 1 94 ? -4.726 6.582 12.480 1.00 86.25 94 SER A CA 1
ATOM 784 C C . SER A 1 94 ? -4.525 7.443 11.228 1.00 86.25 94 SER A C 1
ATOM 786 O O . SER A 1 94 ? -5.375 7.423 10.338 1.00 86.25 94 SER A O 1
ATOM 788 N N . GLU A 1 95 ? -3.395 8.147 11.118 1.00 83.62 95 GLU A N 1
ATOM 789 C CA . GLU A 1 95 ? -3.045 8.940 9.931 1.00 83.62 95 GLU A CA 1
ATOM 790 C C . GLU A 1 95 ? -2.998 8.069 8.670 1.00 83.62 95 GLU A C 1
ATOM 792 O O . GLU A 1 95 ? -3.535 8.438 7.627 1.00 83.62 95 GLU A O 1
ATOM 797 N N . ARG A 1 96 ? -2.410 6.875 8.783 1.00 82.25 96 ARG A N 1
ATOM 798 C CA . ARG A 1 96 ? -2.270 5.927 7.678 1.00 82.25 96 ARG A CA 1
ATOM 799 C C . ARG A 1 96 ? -3.618 5.364 7.241 1.00 82.25 96 ARG A C 1
ATOM 801 O O . ARG A 1 96 ? -3.884 5.305 6.042 1.00 82.25 96 ARG A O 1
ATOM 808 N N . ILE A 1 97 ? -4.461 4.990 8.207 1.00 82.06 97 ILE A N 1
ATOM 809 C CA . ILE A 1 97 ? -5.818 4.490 7.953 1.00 82.06 97 ILE A CA 1
ATOM 810 C C . ILE A 1 97 ? -6.621 5.542 7.186 1.00 82.06 97 ILE A C 1
ATOM 812 O O . ILE A 1 97 ? -7.199 5.251 6.145 1.00 82.06 97 ILE A O 1
ATOM 816 N N . ILE A 1 98 ? -6.646 6.779 7.684 1.00 80.56 98 ILE A N 1
ATOM 817 C CA . ILE A 1 98 ? -7.427 7.864 7.079 1.00 80.56 98 ILE A CA 1
ATOM 818 C C . ILE A 1 98 ? -6.850 8.248 5.710 1.00 80.56 98 ILE A C 1
ATOM 820 O O . ILE A 1 98 ? -7.605 8.438 4.754 1.00 80.56 98 ILE A O 1
ATOM 824 N N . GLY A 1 99 ? -5.521 8.292 5.586 1.00 78.00 99 GLY A N 1
ATOM 825 C CA . GLY A 1 99 ? -4.830 8.539 4.322 1.00 78.00 99 GLY A CA 1
ATOM 826 C C . GLY A 1 99 ? -5.168 7.514 3.237 1.00 78.00 99 GLY A C 1
ATOM 827 O O . GLY A 1 99 ? -5.327 7.894 2.082 1.00 78.00 99 GLY A O 1
ATOM 828 N N . PHE A 1 100 ? -5.378 6.242 3.596 1.00 74.12 100 PHE A N 1
ATOM 829 C CA . PHE A 1 100 ? -5.717 5.183 2.635 1.00 74.12 100 PHE A CA 1
ATOM 830 C C . PHE A 1 100 ? -7.008 5.452 1.841 1.00 74.12 100 PHE A C 1
ATOM 832 O O . PHE A 1 100 ? -7.130 4.990 0.703 1.00 74.12 100 PHE A O 1
ATOM 839 N N . PHE A 1 101 ? -7.960 6.189 2.421 1.00 74.19 101 PHE A N 1
ATOM 840 C CA . PHE A 1 101 ? -9.257 6.488 1.802 1.00 74.19 101 PHE A CA 1
ATOM 841 C C . PHE A 1 101 ? -9.352 7.900 1.212 1.00 74.19 101 PHE A C 1
ATOM 843 O O . PHE A 1 101 ? -10.211 8.146 0.366 1.00 74.19 101 PHE A O 1
ATOM 850 N N . LYS A 1 102 ? -8.459 8.818 1.608 1.00 70.81 102 LYS A N 1
ATOM 851 C CA . LYS A 1 102 ? -8.495 10.230 1.193 1.00 70.81 102 LYS A CA 1
ATOM 852 C C . LYS A 1 102 ? -8.427 10.406 -0.329 1.00 70.81 102 LYS A C 1
ATOM 854 O O . LYS A 1 102 ? -9.168 11.214 -0.879 1.00 70.81 102 LYS A O 1
ATOM 859 N N . ASP A 1 103 ? -7.605 9.605 -1.001 1.00 56.88 103 ASP A N 1
ATOM 860 C CA . ASP A 1 103 ? -7.343 9.738 -2.441 1.00 56.88 103 ASP A CA 1
ATOM 861 C C . ASP A 1 103 ? -8.300 8.912 -3.324 1.00 56.88 103 ASP A C 1
ATOM 863 O O . ASP A 1 103 ? -8.194 8.929 -4.549 1.00 56.88 103 ASP A O 1
ATOM 867 N N . LYS A 1 104 ? -9.245 8.169 -2.727 1.00 55.59 104 LYS A N 1
ATOM 868 C CA . LYS A 1 104 ? -10.079 7.180 -3.439 1.00 55.59 104 LYS A CA 1
ATOM 869 C C . LYS A 1 104 ? -11.493 7.654 -3.782 1.00 55.59 104 LYS A C 1
ATOM 871 O O . LYS A 1 104 ? -12.301 6.851 -4.236 1.00 55.59 104 LYS A O 1
ATOM 876 N N . ASN A 1 105 ? -11.828 8.925 -3.535 1.00 52.09 105 ASN A N 1
ATOM 877 C CA . ASN A 1 105 ? -13.215 9.430 -3.523 1.00 52.09 105 ASN A CA 1
ATOM 878 C C . ASN A 1 105 ? -14.160 8.622 -2.600 1.00 52.09 105 ASN A C 1
ATOM 880 O O . ASN A 1 105 ? -15.382 8.770 -2.663 1.00 52.09 105 ASN A O 1
ATOM 884 N N . GLU A 1 106 ? -13.612 7.772 -1.727 1.00 59.09 106 GLU A N 1
ATOM 885 C CA . GLU A 1 106 ? -14.365 6.943 -0.796 1.00 59.09 106 GLU A CA 1
ATOM 886 C C . GLU A 1 106 ? -14.529 7.698 0.518 1.00 59.09 106 GLU A C 1
ATOM 888 O O . GLU A 1 106 ? -13.591 7.877 1.294 1.00 59.09 106 GLU A O 1
ATOM 893 N N . SER A 1 107 ? -15.753 8.147 0.784 1.00 67.56 107 SER A N 1
ATOM 894 C CA . SER A 1 107 ? -16.058 8.780 2.059 1.00 67.56 107 SER A CA 1
ATOM 895 C C . SER A 1 107 ? -16.108 7.734 3.172 1.00 67.56 107 SER A C 1
ATOM 897 O O . SER A 1 107 ? -16.973 6.853 3.197 1.00 67.56 107 SER A O 1
ATOM 899 N N . ILE A 1 108 ? -15.199 7.873 4.134 1.00 76.69 108 ILE A N 1
ATOM 900 C CA . ILE A 1 108 ? -15.266 7.180 5.427 1.00 76.69 108 ILE A CA 1
ATOM 901 C C . ILE A 1 108 ? -16.101 7.948 6.460 1.00 76.69 108 ILE A C 1
ATOM 903 O O . ILE A 1 108 ? -16.164 7.543 7.621 1.00 76.69 108 ILE A O 1
ATOM 907 N N . ALA A 1 109 ? -16.735 9.058 6.066 1.00 77.62 109 ALA A N 1
ATOM 908 C CA . ALA A 1 109 ? -17.542 9.863 6.972 1.00 77.62 109 ALA A CA 1
ATOM 909 C C . ALA A 1 109 ? -18.699 9.033 7.546 1.00 77.62 109 ALA A C 1
ATOM 911 O O . ALA A 1 109 ? -19.459 8.404 6.807 1.00 77.62 109 ALA A O 1
ATOM 912 N N . GLY A 1 110 ? -18.819 9.034 8.874 1.00 80.12 110 GLY A N 1
ATOM 913 C CA . GLY A 1 110 ? -19.862 8.299 9.590 1.00 80.12 110 GLY A CA 1
ATOM 914 C C . GLY A 1 110 ? -19.646 6.784 9.671 1.00 80.12 110 GLY A C 1
ATOM 915 O O . GLY A 1 110 ? -20.520 6.091 10.188 1.00 80.12 110 GLY A O 1
ATOM 916 N N . LYS A 1 111 ? -18.515 6.255 9.180 1.00 88.12 111 LYS A N 1
ATOM 917 C CA . LYS A 1 111 ? -18.121 4.855 9.402 1.00 88.12 111 LYS A CA 1
ATOM 918 C C . LYS A 1 111 ? -17.391 4.714 10.731 1.00 88.12 111 LYS A C 1
ATOM 920 O O . LYS A 1 111 ? -16.640 5.604 11.126 1.00 88.12 111 LYS A O 1
ATOM 925 N N . LYS A 1 112 ? -17.574 3.570 11.385 1.00 92.75 112 LYS A N 1
ATOM 926 C CA . LYS A 1 112 ? -16.852 3.232 12.615 1.00 92.75 112 LYS A CA 1
ATOM 927 C C . LYS A 1 112 ? -15.385 2.947 12.321 1.00 92.75 112 LYS A C 1
ATOM 929 O O . LYS A 1 112 ? -15.067 2.367 11.281 1.00 92.75 112 LYS A O 1
ATOM 934 N N . LEU A 1 113 ? -14.492 3.276 13.249 1.00 93.88 113 LEU A N 1
ATOM 935 C CA . LEU A 1 113 ? -13.066 2.981 13.122 1.00 93.88 113 LEU A CA 1
ATOM 936 C C . LEU A 1 113 ? -12.827 1.486 12.909 1.00 93.88 113 LEU A C 1
ATOM 938 O O . LEU A 1 113 ? -12.039 1.121 12.041 1.00 93.88 113 LEU A O 1
ATOM 942 N N . LEU A 1 114 ? -13.550 0.624 13.630 1.00 93.69 114 LEU A N 1
ATOM 943 C CA . LEU A 1 114 ? -13.463 -0.824 13.439 1.00 93.69 114 LEU A CA 1
ATOM 944 C C . LEU A 1 114 ? -13.740 -1.243 11.983 1.00 93.69 114 LEU A C 1
ATOM 946 O O . LEU A 1 114 ? -13.010 -2.050 11.410 1.00 93.69 114 LEU A O 1
ATOM 950 N N . GLU A 1 115 ? -14.781 -0.676 11.369 1.00 91.19 115 GLU A N 1
ATOM 951 C CA . GLU A 1 115 ? -15.157 -0.968 9.980 1.00 91.19 115 GLU A CA 1
ATOM 952 C C . GLU A 1 115 ? -14.084 -0.482 9.005 1.00 91.19 115 GLU A C 1
ATOM 954 O O . GLU A 1 115 ? -13.764 -1.172 8.039 1.00 91.19 115 GLU A O 1
ATOM 959 N N . ILE A 1 116 ? -13.511 0.693 9.272 1.00 90.56 116 ILE A N 1
ATOM 960 C CA . ILE A 1 116 ? -12.471 1.297 8.439 1.00 90.56 116 ILE A CA 1
ATOM 961 C C . ILE A 1 116 ? -11.176 0.480 8.514 1.00 90.56 116 ILE A C 1
ATOM 963 O O . ILE A 1 116 ? -10.575 0.225 7.473 1.00 90.56 116 ILE A O 1
ATOM 967 N N . VAL A 1 117 ? -10.771 0.025 9.706 1.00 90.38 117 VAL A N 1
ATOM 968 C CA . VAL A 1 117 ? -9.589 -0.836 9.889 1.00 90.38 117 VAL A CA 1
ATOM 969 C C . VAL A 1 117 ? -9.721 -2.107 9.053 1.00 90.38 117 VAL A C 1
ATOM 971 O O . VAL A 1 117 ? -8.807 -2.450 8.308 1.00 90.38 117 VAL A O 1
ATOM 974 N N . PHE A 1 118 ? -10.871 -2.783 9.109 1.00 90.62 118 PHE A N 1
ATOM 975 C CA . PHE A 1 118 ? -11.065 -3.995 8.313 1.00 90.62 118 PHE A CA 1
ATOM 976 C C . PHE A 1 118 ? -11.161 -3.713 6.820 1.00 90.62 118 PHE A C 1
ATOM 978 O O . PHE A 1 118 ? -10.594 -4.458 6.023 1.00 90.62 118 PHE A O 1
ATOM 985 N N . LEU A 1 119 ? -11.836 -2.634 6.423 1.00 87.81 119 LEU A N 1
ATOM 986 C CA . LEU A 1 119 ? -11.914 -2.260 5.018 1.00 87.81 119 LEU A CA 1
ATOM 987 C C . LEU A 1 119 ? -10.528 -1.928 4.447 1.00 87.81 119 LEU A C 1
ATOM 989 O O . LEU A 1 119 ? -10.251 -2.310 3.310 1.00 87.81 119 LEU A O 1
ATOM 993 N N . GLU A 1 120 ? -9.650 -1.277 5.220 1.00 86.81 120 GLU A N 1
ATOM 994 C CA . GLU A 1 120 ? -8.252 -1.036 4.838 1.00 86.81 120 GLU A CA 1
ATOM 995 C C . GLU A 1 120 ? -7.532 -2.367 4.605 1.00 86.81 120 GLU A C 1
ATOM 997 O O . GLU A 1 120 ? -6.991 -2.582 3.519 1.00 86.81 120 GLU A O 1
ATOM 1002 N N . SER A 1 121 ? -7.563 -3.275 5.586 1.00 84.38 121 SER A N 1
ATOM 1003 C CA . SER A 1 121 ? -6.878 -4.571 5.516 1.00 84.38 121 SER A CA 1
ATOM 1004 C C . SER A 1 121 ? -7.354 -5.423 4.339 1.00 84.38 121 SER A C 1
ATOM 1006 O O . SER A 1 121 ? -6.532 -5.901 3.558 1.00 84.38 121 SER A O 1
ATOM 1008 N N . ILE A 1 122 ? -8.671 -5.556 4.149 1.00 86.06 122 ILE A N 1
ATOM 1009 C CA . ILE A 1 122 ? -9.269 -6.305 3.032 1.00 86.06 122 ILE A CA 1
ATOM 1010 C C . ILE A 1 122 ? -8.857 -5.688 1.696 1.00 86.06 122 ILE A C 1
ATOM 1012 O O . ILE A 1 122 ? -8.398 -6.397 0.801 1.00 86.06 122 ILE A O 1
ATOM 1016 N N . SER A 1 123 ? -9.008 -4.369 1.555 1.00 83.94 123 SER A N 1
ATOM 1017 C CA . SER A 1 123 ? -8.717 -3.678 0.296 1.00 83.94 123 SER A CA 1
ATOM 1018 C C . SER A 1 123 ? -7.232 -3.744 -0.044 1.00 83.94 123 SER A C 1
ATOM 1020 O O . SER A 1 123 ? -6.871 -3.929 -1.207 1.00 83.94 123 SER A O 1
ATOM 1022 N N . PHE A 1 124 ? -6.359 -3.618 0.957 1.00 82.69 124 PHE A N 1
ATOM 1023 C CA . PHE A 1 124 ? -4.919 -3.741 0.776 1.00 82.69 124 PHE A CA 1
ATOM 1024 C C . PHE A 1 124 ? -4.532 -5.158 0.352 1.00 82.69 124 PHE A C 1
ATOM 1026 O O . PHE A 1 124 ? -3.846 -5.319 -0.654 1.00 82.69 124 PHE A O 1
ATOM 1033 N N . ALA A 1 125 ? -5.013 -6.178 1.065 1.00 82.44 125 ALA A N 1
ATOM 1034 C CA . ALA A 1 125 ? -4.717 -7.574 0.758 1.00 82.44 125 ALA A CA 1
ATOM 1035 C C . ALA A 1 125 ? -5.222 -7.968 -0.640 1.00 82.44 125 ALA A C 1
ATOM 1037 O O . ALA A 1 125 ? -4.483 -8.549 -1.433 1.00 82.44 125 ALA A O 1
ATOM 1038 N N . ALA A 1 126 ? -6.447 -7.563 -0.993 1.00 78.12 126 ALA A N 1
ATOM 1039 C CA . ALA A 1 126 ? -7.011 -7.805 -2.318 1.00 78.12 126 ALA A CA 1
ATOM 1040 C C . ALA A 1 126 ? -6.203 -7.125 -3.431 1.00 78.12 126 ALA A C 1
ATOM 1042 O O . ALA A 1 126 ? -5.994 -7.713 -4.491 1.00 78.12 126 ALA A O 1
ATOM 1043 N N . SER A 1 127 ? -5.724 -5.903 -3.185 1.00 78.88 127 SER A N 1
ATOM 1044 C CA . SER A 1 127 ? -4.882 -5.169 -4.136 1.00 78.88 127 SER A CA 1
ATOM 1045 C C . SER A 1 127 ? -3.497 -5.806 -4.290 1.00 78.88 127 SER A C 1
ATOM 1047 O O . SER A 1 127 ? -2.982 -5.873 -5.403 1.00 78.88 127 SER A O 1
ATOM 1049 N N . ALA A 1 128 ? -2.908 -6.304 -3.199 1.00 77.12 128 ALA A N 1
ATOM 1050 C CA . ALA A 1 128 ? -1.621 -6.994 -3.223 1.00 77.12 128 ALA A CA 1
ATOM 1051 C C . ALA A 1 128 ? -1.694 -8.295 -4.044 1.00 77.12 128 ALA A C 1
ATOM 1053 O O . ALA A 1 128 ? -0.894 -8.493 -4.958 1.00 77.12 128 ALA A O 1
ATOM 1054 N N . ASP A 1 129 ? -2.707 -9.132 -3.803 1.00 81.81 129 ASP A N 1
ATOM 1055 C CA . ASP A 1 129 ? -2.920 -10.365 -4.574 1.00 81.81 129 ASP A CA 1
ATOM 1056 C C . ASP A 1 129 ? -3.264 -10.076 -6.042 1.00 81.81 129 ASP A C 1
ATOM 1058 O O . ASP A 1 129 ? -2.892 -10.833 -6.943 1.00 81.81 129 ASP A O 1
ATOM 1062 N N . LEU A 1 130 ? -3.984 -8.981 -6.310 1.00 80.75 130 LEU A N 1
ATOM 1063 C CA . LEU A 1 130 ? -4.270 -8.536 -7.672 1.00 80.75 130 LEU A CA 1
ATOM 1064 C C . LEU A 1 130 ? -2.976 -8.190 -8.414 1.00 80.75 130 LEU A C 1
ATOM 1066 O O . LEU A 1 130 ? -2.789 -8.624 -9.551 1.00 80.75 130 LEU A O 1
ATOM 1070 N N . GLN A 1 131 ? -2.084 -7.438 -7.764 1.00 75.81 131 GLN A N 1
ATOM 1071 C CA . GLN A 1 131 ? -0.778 -7.100 -8.318 1.00 75.81 131 GLN A CA 1
ATOM 1072 C C . GLN A 1 131 ? 0.033 -8.361 -8.619 1.00 75.81 131 GLN A C 1
ATOM 1074 O O . GLN A 1 131 ? 0.636 -8.449 -9.685 1.00 75.81 131 GLN A O 1
ATOM 1079 N N . GLU A 1 132 ? 0.023 -9.350 -7.723 1.00 79.62 132 GLU A N 1
ATOM 1080 C CA . GLU A 1 132 ? 0.694 -10.630 -7.954 1.00 79.62 132 GLU A CA 1
ATOM 1081 C C . GLU A 1 132 ? 0.081 -11.395 -9.138 1.00 79.62 132 GLU A C 1
ATOM 1083 O O . GLU A 1 132 ? 0.813 -11.881 -10.001 1.00 79.62 132 GLU A O 1
ATOM 1088 N N . SER A 1 133 ? -1.254 -11.420 -9.230 1.00 83.94 133 SER A N 1
ATOM 1089 C CA . SER A 1 133 ? -2.003 -12.130 -10.281 1.00 83.94 133 SER A CA 1
ATOM 1090 C C . SER A 1 133 ? -1.694 -11.621 -11.687 1.00 83.94 133 SER A C 1
ATOM 1092 O O . SER A 1 133 ? -1.712 -12.407 -12.627 1.00 83.94 133 SER A O 1
ATOM 1094 N N . PHE A 1 134 ? -1.406 -10.325 -11.827 1.00 77.94 134 PHE A N 1
ATOM 1095 C CA . PHE A 1 134 ? -1.069 -9.697 -13.106 1.00 77.94 134 PHE A CA 1
ATOM 1096 C C . PHE A 1 134 ? 0.401 -9.293 -13.207 1.00 77.94 134 PHE A C 1
ATOM 1098 O O . PHE A 1 134 ? 0.775 -8.545 -14.107 1.00 77.94 134 PHE A O 1
ATOM 1105 N N . ASN A 1 135 ? 1.257 -9.752 -12.290 1.00 73.50 135 ASN A N 1
ATOM 1106 C CA . ASN A 1 135 ? 2.654 -9.327 -12.241 1.00 73.50 135 ASN A CA 1
ATOM 1107 C C . ASN A 1 135 ? 3.397 -9.692 -13.533 1.00 73.50 135 ASN A C 1
ATOM 1109 O O . ASN A 1 135 ? 4.231 -8.927 -14.005 1.00 73.50 135 ASN A O 1
ATOM 1113 N N . ALA A 1 136 ? 3.093 -10.848 -14.128 1.00 74.31 136 ALA A N 1
ATOM 1114 C CA . ALA A 1 136 ? 3.709 -11.282 -15.379 1.00 74.31 136 ALA A CA 1
ATOM 1115 C C . ALA A 1 136 ? 3.288 -10.392 -16.561 1.00 74.31 136 ALA A C 1
ATOM 1117 O O . ALA A 1 136 ? 4.133 -9.976 -17.350 1.00 74.31 136 ALA A O 1
ATOM 1118 N N . GLU A 1 137 ? 2.007 -10.049 -16.658 1.00 67.81 137 GLU A N 1
ATOM 1119 C CA . GLU A 1 137 ? 1.453 -9.164 -17.679 1.00 67.81 137 GLU A CA 1
ATOM 1120 C C . GLU A 1 137 ? 1.918 -7.719 -17.488 1.00 67.81 137 GLU A C 1
ATOM 1122 O O . GLU A 1 137 ? 2.256 -7.069 -18.472 1.00 67.81 137 GLU A O 1
ATOM 1127 N N . LEU A 1 138 ? 1.999 -7.235 -16.244 1.00 59.91 138 LEU A N 1
ATOM 1128 C CA . LEU A 1 138 ? 2.582 -5.939 -15.882 1.00 59.91 138 LEU A CA 1
ATOM 1129 C C . LEU A 1 138 ? 4.054 -5.886 -16.287 1.00 59.91 138 LEU A C 1
ATOM 1131 O O . LEU A 1 138 ? 4.462 -4.963 -16.986 1.00 59.91 138 LEU A O 1
ATOM 1135 N N . LYS A 1 139 ? 4.837 -6.910 -15.933 1.00 59.81 139 LYS A N 1
ATOM 1136 C CA . LYS A 1 139 ? 6.234 -7.048 -16.366 1.00 59.81 139 LYS A CA 1
ATOM 1137 C C . LYS A 1 139 ? 6.348 -7.094 -17.880 1.00 59.81 139 LYS A C 1
ATOM 1139 O O . LYS A 1 139 ? 7.202 -6.422 -18.431 1.00 59.81 139 LYS A O 1
ATOM 1144 N N . SER A 1 140 ? 5.481 -7.833 -18.565 1.00 58.41 140 SER A N 1
ATOM 1145 C CA . SER A 1 140 ? 5.473 -7.902 -20.027 1.00 58.41 140 SER A CA 1
ATOM 1146 C C . SER A 1 140 ? 5.074 -6.570 -20.672 1.00 58.41 140 SER A C 1
ATOM 1148 O O . SER A 1 140 ? 5.629 -6.223 -21.709 1.00 58.41 140 SER A O 1
ATOM 1150 N N . ALA A 1 141 ? 4.146 -5.816 -20.079 1.00 52.34 141 ALA A N 1
ATOM 1151 C CA . ALA A 1 141 ? 3.733 -4.493 -20.547 1.00 52.34 141 ALA A CA 1
ATOM 1152 C C . ALA A 1 141 ? 4.855 -3.465 -20.402 1.00 52.34 141 ALA A C 1
ATOM 1154 O O . ALA A 1 141 ? 5.142 -2.720 -21.337 1.00 52.34 141 ALA A O 1
ATOM 1155 N N . ILE A 1 142 ? 5.505 -3.475 -19.237 1.00 50.16 142 ILE A N 1
ATOM 1156 C CA . ILE A 1 142 ? 6.645 -2.619 -18.907 1.00 50.16 142 ILE A CA 1
ATOM 1157 C C . ILE A 1 142 ? 7.866 -3.006 -19.761 1.00 50.16 142 ILE A C 1
ATOM 1159 O O . ILE A 1 142 ? 8.580 -2.126 -20.239 1.00 50.16 142 ILE A O 1
ATOM 1163 N N . ASN A 1 143 ? 8.065 -4.303 -20.028 1.00 48.16 143 ASN A N 1
ATOM 1164 C CA . ASN A 1 143 ? 9.188 -4.804 -20.822 1.00 48.16 143 ASN A CA 1
ATOM 1165 C C . ASN A 1 143 ? 9.097 -4.474 -22.314 1.00 48.16 143 ASN A C 1
ATOM 1167 O O . ASN A 1 143 ? 10.137 -4.324 -22.939 1.00 48.16 143 ASN A O 1
ATOM 1171 N N . ILE A 1 144 ? 7.902 -4.383 -22.904 1.00 46.03 144 ILE A N 1
ATOM 1172 C CA . ILE A 1 144 ? 7.778 -4.325 -24.373 1.00 46.03 144 ILE A CA 1
ATOM 1173 C C . ILE A 1 144 ? 7.618 -2.893 -24.895 1.00 46.03 144 ILE A C 1
ATOM 1175 O O . ILE A 1 144 ? 8.134 -2.572 -25.957 1.00 46.03 144 ILE A O 1
ATOM 1179 N N . ALA A 1 145 ? 6.922 -2.005 -24.184 1.00 44.25 145 ALA A N 1
ATOM 1180 C CA . ALA A 1 145 ? 6.706 -0.648 -24.695 1.00 44.25 145 ALA A CA 1
ATOM 1181 C C . ALA A 1 145 ? 7.855 0.300 -24.326 1.00 44.25 145 ALA A C 1
ATOM 1183 O O . ALA A 1 145 ? 8.336 1.054 -25.167 1.00 44.25 145 ALA A O 1
ATOM 1184 N N . THR A 1 146 ? 8.318 0.240 -23.079 1.00 47.16 146 THR A N 1
ATOM 1185 C CA . THR A 1 146 ? 9.242 1.234 -22.527 1.00 47.16 146 THR A CA 1
ATOM 1186 C C . THR A 1 146 ? 10.695 0.852 -22.819 1.00 47.16 146 THR A C 1
ATOM 1188 O O . THR A 1 146 ? 11.467 1.684 -23.283 1.00 47.16 146 THR A O 1
ATOM 1191 N N . LEU A 1 147 ? 11.084 -0.416 -22.650 1.00 47.06 147 LEU A N 1
ATOM 1192 C CA . LEU A 1 147 ? 12.481 -0.841 -22.838 1.00 47.06 147 LEU A CA 1
ATOM 1193 C C . LEU A 1 147 ? 12.912 -0.928 -24.312 1.00 47.06 147 LEU A C 1
ATOM 1195 O O . LEU A 1 147 ? 14.056 -0.576 -24.606 1.00 47.06 147 LEU A O 1
ATOM 1199 N N . ASP A 1 148 ? 12.021 -1.301 -25.238 1.00 48.59 148 ASP A N 1
ATOM 1200 C CA . ASP A 1 148 ? 12.320 -1.303 -26.683 1.00 48.59 148 ASP A CA 1
ATOM 1201 C C . ASP A 1 148 ? 12.457 0.123 -27.240 1.00 48.59 148 ASP A C 1
ATOM 1203 O O . ASP A 1 148 ? 13.358 0.401 -28.029 1.00 48.59 148 ASP A O 1
ATOM 1207 N N . GLN A 1 149 ? 11.633 1.071 -26.775 1.00 47.09 149 GLN A N 1
ATOM 1208 C CA . GLN A 1 149 ? 11.775 2.492 -27.130 1.00 47.09 149 GLN A CA 1
ATOM 1209 C C . GLN A 1 149 ? 13.054 3.113 -26.544 1.00 47.09 149 GLN A C 1
ATOM 1211 O O . GLN A 1 149 ? 13.642 4.043 -27.110 1.00 47.09 149 GLN A O 1
ATOM 1216 N N . LEU A 1 150 ? 13.529 2.582 -25.417 1.00 46.78 150 LEU A N 1
ATOM 1217 C CA . LEU A 1 150 ? 14.703 3.080 -24.710 1.00 46.78 150 LEU A CA 1
ATOM 1218 C C . LEU A 1 150 ? 16.009 2.366 -25.095 1.00 46.78 150 LEU A C 1
ATOM 1220 O O . LEU A 1 150 ? 17.066 2.944 -24.855 1.00 46.78 150 LEU A O 1
ATOM 1224 N N . GLY A 1 151 ? 15.959 1.227 -25.796 1.00 48.72 151 GLY A N 1
ATOM 1225 C CA . GLY A 1 151 ? 17.134 0.450 -26.218 1.00 48.72 151 GLY A CA 1
ATOM 1226 C C . GLY A 1 151 ? 17.731 -0.425 -25.108 1.00 48.72 151 GLY A C 1
ATOM 1227 O O . GLY A 1 151 ? 18.915 -0.742 -25.146 1.00 48.72 151 GLY A O 1
ATOM 1228 N N . LEU A 1 152 ? 16.929 -0.775 -24.097 1.00 48.97 152 LEU A N 1
ATOM 1229 C CA . LEU A 1 152 ? 17.355 -1.446 -22.860 1.00 48.97 152 LEU A CA 1
ATOM 1230 C C . LEU A 1 152 ? 16.741 -2.847 -22.682 1.00 48.97 152 LEU A C 1
ATOM 1232 O O . LEU A 1 152 ? 16.849 -3.422 -21.600 1.00 48.97 152 LEU A O 1
ATOM 1236 N N . GLY A 1 153 ? 16.107 -3.404 -23.723 1.00 51.22 153 GLY A N 1
ATOM 1237 C CA . GLY A 1 153 ? 15.385 -4.687 -23.677 1.00 51.22 153 GLY A CA 1
ATOM 1238 C C . GLY A 1 153 ? 16.200 -5.879 -23.152 1.00 51.22 153 GLY A C 1
ATOM 1239 O O . GLY A 1 153 ? 15.630 -6.796 -22.565 1.00 51.22 153 GLY A O 1
ATOM 1240 N N . ASP A 1 154 ? 17.531 -5.823 -23.262 1.00 49.84 154 ASP A N 1
ATOM 1241 C CA . ASP A 1 154 ? 18.443 -6.893 -22.837 1.00 49.84 154 ASP A CA 1
ATOM 1242 C C . ASP A 1 154 ? 19.012 -6.719 -21.410 1.00 49.84 154 ASP A C 1
ATOM 1244 O O . ASP A 1 154 ? 19.761 -7.573 -20.930 1.00 49.84 154 ASP A O 1
ATOM 1248 N N . GLN A 1 155 ? 18.683 -5.634 -20.692 1.00 49.84 155 GLN A N 1
ATOM 1249 C CA . GLN A 1 155 ? 19.239 -5.347 -19.359 1.00 49.84 155 GLN A CA 1
ATOM 1250 C C . GLN A 1 155 ? 18.274 -5.730 -18.226 1.00 49.84 155 GLN A C 1
ATOM 1252 O O . GLN A 1 155 ? 17.574 -4.903 -17.643 1.00 49.84 155 GLN A O 1
ATOM 1257 N N . SER A 1 156 ? 18.287 -7.015 -17.856 1.00 41.62 156 SER A N 1
ATOM 1258 C CA . SER A 1 156 ? 17.406 -7.608 -16.834 1.00 41.62 156 SER A CA 1
ATOM 1259 C C . SER A 1 156 ? 17.517 -7.003 -15.426 1.00 41.62 156 SER A C 1
ATOM 1261 O O . SER A 1 156 ? 16.584 -7.119 -14.633 1.00 41.62 156 SER A O 1
ATOM 1263 N N . ASN A 1 157 ? 18.642 -6.364 -15.096 1.00 43.16 157 ASN A N 1
ATOM 1264 C CA . ASN A 1 157 ? 18.901 -5.842 -13.750 1.00 43.16 157 ASN A CA 1
ATOM 1265 C C . ASN A 1 157 ? 18.127 -4.546 -13.458 1.00 43.16 157 ASN A C 1
ATOM 1267 O O . ASN A 1 157 ? 17.644 -4.371 -12.343 1.00 43.16 157 ASN A O 1
ATOM 1271 N N . CYS A 1 158 ? 17.903 -3.699 -14.467 1.00 42.22 158 CYS A N 1
ATOM 1272 C CA . CYS A 1 158 ? 17.122 -2.467 -14.321 1.00 42.22 158 CYS A CA 1
ATOM 1273 C C . CYS A 1 158 ? 15.628 -2.754 -14.059 1.00 42.22 158 CYS A C 1
ATOM 1275 O O . CYS A 1 158 ? 14.935 -1.959 -13.430 1.00 42.22 158 CYS A O 1
ATOM 1277 N N . ILE A 1 159 ? 15.132 -3.922 -14.492 1.00 47.91 159 ILE A N 1
ATOM 1278 C CA . ILE A 1 159 ? 13.732 -4.355 -14.334 1.00 47.91 159 ILE A CA 1
ATOM 1279 C C . ILE A 1 159 ? 13.398 -4.649 -12.865 1.00 47.91 159 ILE A C 1
ATOM 1281 O O . ILE A 1 159 ? 12.323 -4.290 -12.390 1.00 47.91 159 ILE A O 1
ATOM 1285 N N . LEU A 1 160 ? 14.302 -5.310 -12.133 1.00 40.62 160 LEU A N 1
ATOM 1286 C CA . LEU A 1 160 ? 14.069 -5.685 -10.733 1.00 40.62 160 LEU A CA 1
ATOM 1287 C C . LEU A 1 160 ? 14.045 -4.464 -9.808 1.00 40.62 160 LEU A C 1
ATOM 1289 O O . LEU A 1 160 ? 13.245 -4.416 -8.875 1.00 40.62 160 LEU A O 1
ATOM 1293 N N . GLU A 1 161 ? 14.868 -3.462 -10.099 1.00 44.78 161 GLU A N 1
ATOM 1294 C CA . GLU A 1 161 ? 14.930 -2.229 -9.319 1.00 44.78 161 GLU A CA 1
ATOM 1295 C C . GLU A 1 161 ? 13.748 -1.280 -9.601 1.00 44.78 161 GLU A C 1
ATOM 1297 O O . GLU A 1 161 ? 13.181 -0.725 -8.659 1.00 44.78 161 GLU A O 1
ATOM 1302 N N . LEU A 1 162 ? 13.280 -1.186 -10.856 1.00 45.03 162 LEU A N 1
ATOM 1303 C CA . LEU A 1 162 ? 12.060 -0.445 -11.228 1.00 45.03 162 LEU A CA 1
ATOM 1304 C C . LEU A 1 162 ? 10.784 -1.000 -10.567 1.00 45.03 162 LEU A C 1
ATOM 1306 O O . LEU A 1 162 ? 9.837 -0.256 -10.316 1.00 45.03 162 LEU A O 1
ATOM 1310 N N . LEU A 1 163 ? 10.744 -2.305 -10.279 1.00 45.03 163 LEU A N 1
ATOM 1311 C CA . LEU A 1 163 ? 9.619 -2.960 -9.600 1.00 45.03 163 LEU A CA 1
ATOM 1312 C C . LEU A 1 163 ? 9.640 -2.766 -8.075 1.00 45.03 163 LEU A C 1
ATOM 1314 O O . LEU A 1 163 ? 8.578 -2.769 -7.453 1.00 45.03 163 LEU A O 1
ATOM 1318 N N . GLY A 1 164 ? 10.823 -2.605 -7.470 1.00 42.59 164 GLY A N 1
ATOM 1319 C CA . GLY A 1 164 ? 10.976 -2.298 -6.040 1.00 42.59 164 GLY A CA 1
ATOM 1320 C C . GLY A 1 164 ? 10.747 -0.819 -5.713 1.00 42.59 164 GLY A C 1
ATOM 1321 O O . GLY A 1 164 ? 10.286 -0.480 -4.618 1.00 42.59 164 GLY A O 1
ATOM 1322 N N . HIS A 1 165 ? 11.021 0.060 -6.678 1.00 48.19 165 HIS A N 1
ATOM 1323 C CA . HIS A 1 165 ? 10.846 1.505 -6.586 1.00 48.19 165 HIS A CA 1
ATOM 1324 C C . HIS A 1 165 ? 10.202 2.021 -7.881 1.00 48.19 165 HIS A C 1
ATOM 1326 O O . HIS A 1 165 ? 10.924 2.429 -8.791 1.00 48.19 165 HIS A O 1
ATOM 1332 N N . PRO A 1 166 ? 8.856 2.007 -8.002 1.00 45.44 166 PRO A N 1
ATOM 1333 C CA . PRO A 1 166 ? 8.199 2.585 -9.167 1.00 45.44 166 PRO A CA 1
ATOM 1334 C C . PRO A 1 166 ? 8.639 4.051 -9.268 1.00 45.44 166 PRO A C 1
ATOM 1336 O O . PRO A 1 166 ? 8.472 4.778 -8.281 1.00 45.44 166 PRO A O 1
ATOM 1339 N N . PRO A 1 167 ? 9.242 4.485 -10.392 1.00 46.78 167 PRO A N 1
ATOM 1340 C CA . PRO A 1 167 ? 9.781 5.829 -10.513 1.00 46.78 167 PRO A CA 1
ATOM 1341 C C . PRO A 1 167 ? 8.630 6.818 -10.375 1.00 46.78 167 PRO A C 1
ATOM 1343 O O . PRO A 1 167 ? 7.827 7.021 -11.283 1.00 46.78 167 PRO A O 1
ATOM 1346 N N . GLN A 1 168 ? 8.516 7.410 -9.192 1.00 48.34 168 GLN A N 1
ATOM 1347 C CA . GLN A 1 168 ? 7.628 8.529 -8.981 1.00 48.34 168 GLN A CA 1
ATOM 1348 C C . GLN A 1 168 ? 8.234 9.735 -9.708 1.00 48.34 168 GLN A C 1
ATOM 1350 O O . GLN A 1 168 ? 9.380 10.107 -9.457 1.00 48.34 168 GLN A O 1
ATOM 1355 N N . LEU A 1 169 ? 7.426 10.378 -10.555 1.00 47.34 169 LEU A N 1
ATOM 1356 C CA . LEU A 1 169 ? 7.529 11.813 -10.859 1.00 47.34 169 LEU A CA 1
ATOM 1357 C C . LEU A 1 169 ? 8.766 12.312 -11.634 1.00 47.34 169 LEU A C 1
ATOM 1359 O O . LEU A 1 169 ? 9.134 13.477 -11.493 1.00 47.34 169 LEU A O 1
ATOM 1363 N N . ILE A 1 170 ? 9.398 11.504 -12.490 1.00 53.62 170 ILE A N 1
ATOM 1364 C CA . ILE A 1 170 ? 10.467 12.009 -13.372 1.00 53.62 170 ILE A CA 1
ATOM 1365 C C . ILE A 1 170 ? 10.201 11.562 -14.805 1.00 53.62 170 ILE A C 1
ATOM 1367 O O . ILE A 1 170 ? 10.033 10.372 -15.066 1.00 53.62 170 ILE A O 1
ATOM 1371 N N . ASN A 1 171 ? 10.179 12.520 -15.737 1.00 61.56 171 ASN A N 1
ATOM 1372 C CA . ASN A 1 171 ? 10.089 12.292 -17.179 1.00 61.56 171 ASN A CA 1
ATOM 1373 C C . ASN A 1 171 ? 11.384 11.650 -17.718 1.00 61.56 171 ASN A C 1
ATOM 1375 O O . ASN A 1 171 ? 12.147 12.266 -18.463 1.00 61.56 171 ASN A O 1
ATOM 1379 N N . ILE A 1 172 ? 11.667 10.418 -17.291 1.00 63.38 172 ILE A N 1
ATOM 1380 C CA . ILE A 1 172 ? 12.863 9.663 -17.678 1.00 63.38 172 ILE A CA 1
ATOM 1381 C C . ILE A 1 172 ? 12.881 9.446 -19.199 1.00 63.38 172 ILE A C 1
ATOM 1383 O O . ILE A 1 172 ? 13.941 9.524 -19.816 1.00 63.38 172 ILE A O 1
ATOM 1387 N N . GLU A 1 173 ? 11.711 9.266 -19.819 1.00 61.25 173 GLU A N 1
ATOM 1388 C CA . GLU A 1 173 ? 11.559 9.191 -21.275 1.00 61.25 173 GLU A CA 1
ATOM 1389 C C . GLU A 1 173 ? 12.011 10.491 -21.960 1.00 61.25 173 GLU A C 1
ATOM 1391 O O . GLU A 1 173 ? 12.837 10.464 -22.870 1.00 61.25 173 GLU A O 1
ATOM 1396 N N . GLY A 1 174 ? 11.551 11.648 -21.479 1.00 65.44 174 GLY A N 1
ATOM 1397 C CA . GLY A 1 174 ? 11.939 12.958 -21.999 1.00 65.44 174 GLY A CA 1
ATOM 1398 C C . GLY A 1 174 ? 13.419 13.283 -21.796 1.00 65.44 174 GLY A C 1
ATOM 1399 O O . GLY A 1 174 ? 14.036 13.871 -22.684 1.00 65.44 174 GLY A O 1
ATOM 1400 N N . ILE A 1 175 ? 14.009 12.870 -20.669 1.00 69.38 175 ILE A N 1
ATOM 1401 C CA . ILE A 1 175 ? 15.456 12.984 -20.427 1.00 69.38 175 ILE A CA 1
ATOM 1402 C C . ILE A 1 175 ? 16.218 12.074 -21.396 1.00 69.38 175 ILE A C 1
ATOM 1404 O O . ILE A 1 175 ? 17.167 12.523 -22.037 1.00 69.38 175 ILE A O 1
ATOM 1408 N N . SER A 1 176 ? 15.787 10.818 -21.551 1.00 68.00 176 SER A N 1
ATOM 1409 C CA . SER A 1 176 ? 16.416 9.863 -22.467 1.00 68.00 176 SER A CA 1
ATOM 1410 C C . SER A 1 176 ? 16.361 10.353 -23.913 1.00 68.00 176 SER A C 1
ATOM 1412 O O . SER A 1 176 ? 17.376 10.322 -24.603 1.00 68.00 176 SER A O 1
ATOM 1414 N N . ASN A 1 177 ? 15.223 10.890 -24.355 1.00 70.25 177 ASN A N 1
ATOM 1415 C CA . ASN A 1 177 ? 15.055 11.424 -25.705 1.00 70.25 177 ASN A CA 1
ATOM 1416 C C . ASN A 1 177 ? 15.955 12.642 -25.962 1.00 70.25 177 ASN A C 1
ATOM 1418 O O . ASN A 1 177 ? 16.623 12.685 -26.992 1.00 70.25 177 ASN A O 1
ATOM 1422 N N . GLN A 1 178 ? 16.058 13.580 -25.013 1.00 74.88 178 GLN A N 1
ATOM 1423 C CA . GLN A 1 178 ? 16.966 14.733 -25.129 1.00 74.88 178 GLN A CA 1
ATOM 1424 C C . GLN A 1 178 ? 18.443 14.315 -25.159 1.00 74.88 178 GLN A C 1
ATOM 1426 O O . GLN A 1 178 ? 19.241 14.878 -25.908 1.00 74.88 178 GLN A O 1
ATOM 1431 N N . VAL A 1 179 ? 18.818 13.303 -24.372 1.00 75.69 179 VAL A N 1
ATOM 1432 C CA . VAL A 1 179 ? 20.182 12.757 -24.362 1.00 75.69 179 VAL A CA 1
ATOM 1433 C C . VAL A 1 179 ? 20.481 11.995 -25.660 1.00 75.69 179 VAL A C 1
ATOM 1435 O O . VAL A 1 179 ? 21.554 12.169 -26.233 1.00 75.69 179 VAL A O 1
ATOM 1438 N N . LYS A 1 180 ? 19.529 11.215 -26.188 1.00 74.75 180 LYS A N 1
ATOM 1439 C CA . LYS A 1 180 ? 19.647 10.565 -27.505 1.00 74.75 180 LYS A CA 1
ATOM 1440 C C . LYS A 1 180 ? 19.780 11.590 -28.630 1.00 74.75 180 LYS A C 1
ATOM 1442 O O . LYS A 1 180 ? 20.630 11.424 -29.496 1.00 74.75 180 LYS A O 1
ATOM 1447 N N . GLU A 1 181 ? 18.998 12.666 -28.600 1.00 79.50 181 GLU A N 1
ATOM 1448 C CA . GLU A 1 181 ? 19.080 13.748 -29.585 1.00 79.50 181 GLU A CA 1
ATOM 1449 C C . GLU A 1 181 ? 20.434 14.476 -29.523 1.00 79.50 181 GLU A C 1
ATOM 1451 O O . GLU A 1 181 ? 21.048 14.740 -30.561 1.00 79.50 181 GLU A O 1
ATOM 1456 N N . LEU A 1 182 ? 20.952 14.736 -28.316 1.00 80.12 182 LEU A N 1
ATOM 1457 C CA . LEU A 1 182 ? 22.301 15.271 -28.111 1.00 80.12 182 LEU A CA 1
ATOM 1458 C C . LEU A 1 182 ? 23.366 14.364 -28.750 1.00 80.12 182 LEU A C 1
ATOM 1460 O O . LEU A 1 182 ? 24.282 14.864 -29.415 1.00 80.12 182 LEU A O 1
ATOM 1464 N N . PHE A 1 183 ? 23.236 13.047 -28.575 1.00 74.06 183 PHE A N 1
ATOM 1465 C CA . PHE A 1 183 ? 24.151 12.079 -29.169 1.00 74.06 183 PHE A CA 1
ATOM 1466 C C . PHE A 1 183 ? 24.030 12.027 -30.699 1.00 74.06 183 PHE A C 1
ATOM 1468 O O . PHE A 1 183 ? 25.029 12.190 -31.392 1.00 74.06 183 PHE A O 1
ATOM 1475 N N . GLU A 1 184 ? 22.829 11.920 -31.266 1.00 76.56 184 GLU A N 1
ATOM 1476 C CA . GLU A 1 184 ? 22.639 11.862 -32.725 1.00 76.56 184 GLU A CA 1
ATOM 1477 C C . GLU A 1 184 ? 23.133 13.124 -33.449 1.00 76.56 184 GLU A C 1
ATOM 1479 O O . GLU A 1 184 ? 23.778 13.045 -34.502 1.00 76.56 184 GLU A O 1
ATOM 1484 N N . ASN A 1 185 ? 22.897 14.301 -32.865 1.00 76.31 185 ASN A N 1
ATOM 1485 C CA . ASN A 1 185 ? 23.394 15.563 -33.413 1.00 76.31 185 ASN A CA 1
ATOM 1486 C C . ASN A 1 185 ? 24.927 15.622 -33.413 1.00 76.31 185 ASN A C 1
ATOM 1488 O O . ASN A 1 185 ? 25.532 16.153 -34.347 1.00 76.31 185 ASN A O 1
ATOM 1492 N N . THR A 1 186 ? 25.564 15.030 -32.404 1.00 69.31 186 THR A N 1
ATOM 1493 C CA . THR A 1 186 ? 27.023 15.049 -32.276 1.00 69.31 186 THR A CA 1
ATOM 1494 C C . THR A 1 186 ? 27.690 13.936 -33.088 1.00 69.31 186 THR A C 1
ATOM 1496 O O . THR A 1 186 ? 28.728 14.184 -33.696 1.00 69.31 186 THR A O 1
ATOM 1499 N N . LYS A 1 187 ? 27.066 12.755 -33.215 1.00 70.00 187 LYS A N 1
ATOM 1500 C CA . LYS A 1 187 ? 27.501 11.647 -34.089 1.00 70.00 187 LYS A CA 1
ATOM 1501 C C . LYS A 1 187 ? 27.679 12.115 -35.534 1.00 70.00 187 LYS A C 1
ATOM 1503 O O . LYS A 1 187 ? 28.694 11.813 -36.157 1.00 70.00 187 LYS A O 1
ATOM 1508 N N . LYS A 1 188 ? 26.740 12.923 -36.044 1.00 69.00 188 LYS A N 1
ATOM 1509 C CA . LYS A 1 188 ? 26.832 13.537 -37.382 1.00 69.00 188 LYS A CA 1
ATOM 1510 C C . LYS A 1 188 ? 28.023 14.487 -37.524 1.00 69.00 188 LYS A C 1
ATOM 1512 O O . LYS A 1 188 ? 28.650 14.504 -38.575 1.00 69.00 188 LYS A O 1
ATOM 1517 N N . SER A 1 189 ? 28.340 15.260 -36.485 1.00 67.88 189 SER A N 1
ATOM 1518 C CA . SER A 1 189 ? 29.495 16.168 -36.491 1.00 67.88 189 SER A CA 1
ATOM 1519 C C . SER A 1 189 ? 30.817 15.399 -36.443 1.00 67.88 189 SER A C 1
ATOM 1521 O O . SER A 1 189 ? 31.721 15.683 -37.216 1.00 67.88 189 SER A O 1
ATOM 1523 N N . ILE A 1 190 ? 30.896 14.383 -35.580 1.00 64.00 190 ILE A N 1
ATOM 1524 C CA . ILE A 1 190 ? 32.075 13.536 -35.363 1.00 64.00 190 ILE A CA 1
ATOM 1525 C C . ILE A 1 190 ? 32.433 12.742 -36.627 1.00 64.00 190 ILE A C 1
ATOM 1527 O O . ILE A 1 190 ? 33.582 12.743 -37.057 1.00 64.00 190 ILE A O 1
ATOM 1531 N N . LEU A 1 191 ? 31.456 12.087 -37.262 1.00 64.75 191 LEU A N 1
ATOM 1532 C CA . LEU A 1 191 ? 31.710 11.224 -38.423 1.00 64.75 191 LEU A CA 1
ATOM 1533 C C . LEU A 1 191 ? 32.118 11.999 -39.686 1.00 64.75 191 LEU A C 1
ATOM 1535 O O . LEU A 1 191 ? 32.785 11.433 -40.549 1.00 64.75 191 LEU A O 1
ATOM 1539 N N . ASN A 1 192 ? 31.763 13.283 -39.785 1.00 65.38 192 ASN A N 1
ATOM 1540 C CA . ASN A 1 192 ? 32.160 14.137 -40.907 1.00 65.38 192 ASN A CA 1
ATOM 1541 C C . ASN A 1 192 ? 33.637 14.575 -40.845 1.00 65.38 192 ASN A C 1
ATOM 1543 O O . ASN A 1 192 ? 34.169 15.014 -41.863 1.00 65.38 192 ASN A O 1
ATOM 1547 N N . GLU A 1 193 ? 34.296 14.461 -39.686 1.00 58.38 193 GLU A N 1
ATOM 1548 C CA . GLU A 1 193 ? 35.671 14.939 -39.460 1.00 58.38 193 GLU A CA 1
ATOM 1549 C C . GLU A 1 193 ? 36.742 13.832 -39.549 1.00 58.38 193 GLU A C 1
ATOM 1551 O O . GLU A 1 193 ? 37.931 14.140 -39.524 1.00 58.38 193 GLU A O 1
ATOM 1556 N N . ILE A 1 194 ? 36.359 12.554 -39.681 1.00 62.00 194 ILE A N 1
ATOM 1557 C CA . ILE A 1 194 ? 37.278 11.409 -39.525 1.00 62.00 194 ILE A CA 1
ATOM 1558 C C . ILE A 1 194 ? 37.422 10.591 -40.818 1.00 62.00 194 ILE A C 1
ATOM 1560 O O . ILE A 1 194 ? 36.443 10.355 -41.531 1.00 62.00 194 ILE A O 1
ATOM 1564 N N . GLU A 1 195 ? 38.637 10.098 -41.093 1.00 60.12 195 GLU A N 1
ATOM 1565 C CA . GLU A 1 195 ? 38.945 9.217 -42.226 1.00 60.12 195 GLU A CA 1
ATOM 1566 C C . GLU A 1 195 ? 38.122 7.909 -42.210 1.00 60.12 195 GLU A C 1
ATOM 1568 O O . GLU A 1 195 ? 37.916 7.269 -41.176 1.00 60.12 195 GLU A O 1
ATOM 1573 N N . SER A 1 196 ? 37.672 7.476 -43.396 1.00 61.28 196 SER A N 1
ATOM 1574 C CA . SER A 1 196 ? 36.707 6.372 -43.585 1.00 61.28 196 SER A CA 1
ATOM 1575 C C . SER A 1 196 ? 37.067 5.036 -42.912 1.00 61.28 196 SER A C 1
ATOM 1577 O O . SER A 1 196 ? 36.182 4.251 -42.579 1.00 61.28 196 SER A O 1
ATOM 1579 N N . THR A 1 197 ? 38.352 4.763 -42.683 1.00 61.81 197 THR A N 1
ATOM 1580 C CA . THR A 1 197 ? 38.855 3.521 -42.077 1.00 61.81 197 THR A CA 1
ATOM 1581 C C . THR A 1 197 ? 38.666 3.460 -40.560 1.00 61.81 197 THR A C 1
ATOM 1583 O O . THR A 1 197 ? 38.614 2.362 -40.008 1.00 61.81 197 THR A O 1
ATOM 1586 N N . GLN A 1 198 ? 38.519 4.601 -39.880 1.00 66.00 198 GLN A N 1
ATOM 1587 C CA . GLN A 1 198 ? 38.351 4.688 -38.419 1.00 66.00 198 GLN A CA 1
ATOM 1588 C C . GLN A 1 198 ? 36.893 4.920 -37.997 1.00 66.00 198 GLN A C 1
ATOM 1590 O O . GLN A 1 198 ? 36.537 4.669 -36.844 1.00 66.00 198 GLN A O 1
ATOM 1595 N N . GLN A 1 199 ? 36.026 5.316 -38.935 1.00 69.44 199 GLN A N 1
ATOM 1596 C CA . GLN A 1 199 ? 34.608 5.595 -38.683 1.00 69.44 199 GLN A CA 1
ATOM 1597 C C . GLN A 1 199 ? 33.863 4.413 -38.047 1.00 69.44 199 GLN A C 1
ATOM 1599 O O . GLN A 1 199 ? 33.077 4.619 -37.126 1.00 69.44 199 GLN A O 1
ATOM 1604 N N . ASN A 1 200 ? 34.139 3.177 -38.474 1.00 72.56 200 ASN A N 1
ATOM 1605 C CA . ASN A 1 200 ? 33.455 1.991 -37.943 1.00 72.56 200 ASN A CA 1
ATOM 1606 C C . ASN A 1 200 ? 33.826 1.692 -36.483 1.00 72.56 200 ASN A C 1
ATOM 1608 O O . ASN A 1 200 ? 32.961 1.327 -35.690 1.00 72.56 200 ASN A O 1
ATOM 1612 N N . LEU A 1 201 ? 35.103 1.862 -36.118 1.00 74.56 201 LEU A N 1
ATOM 1613 C CA . LEU A 1 201 ? 35.569 1.651 -34.745 1.00 74.56 201 LEU A CA 1
ATOM 1614 C C . LEU A 1 201 ? 34.981 2.713 -33.814 1.00 74.56 201 LEU A C 1
ATOM 1616 O O . LEU A 1 201 ? 34.444 2.392 -32.757 1.00 74.56 201 LEU A O 1
ATOM 1620 N N . ILE A 1 202 ? 35.028 3.974 -34.243 1.00 74.19 202 ILE A N 1
ATOM 1621 C CA . ILE A 1 202 ? 34.518 5.103 -33.466 1.00 74.19 202 ILE A CA 1
ATOM 1622 C C . ILE A 1 202 ? 32.999 5.005 -33.317 1.00 74.19 202 ILE A C 1
ATOM 1624 O O . ILE A 1 202 ? 32.497 5.219 -32.218 1.00 74.19 202 ILE A O 1
ATOM 1628 N N . ALA A 1 203 ? 32.272 4.602 -34.364 1.00 74.12 203 ALA A N 1
ATOM 1629 C CA . ALA A 1 203 ? 30.832 4.364 -34.294 1.00 74.12 203 ALA A CA 1
ATOM 1630 C C . ALA A 1 203 ? 30.471 3.271 -33.274 1.00 74.12 203 ALA A C 1
ATOM 1632 O O . ALA A 1 203 ? 29.586 3.487 -32.449 1.00 74.12 203 ALA A O 1
ATOM 1633 N N . ALA A 1 204 ? 31.190 2.144 -33.265 1.00 76.06 204 ALA A N 1
ATOM 1634 C CA . ALA A 1 204 ? 30.950 1.064 -32.307 1.00 76.06 204 ALA A CA 1
ATOM 1635 C C . ALA A 1 204 ? 31.263 1.484 -30.857 1.00 76.06 204 ALA A C 1
ATOM 1637 O O . ALA A 1 204 ? 30.483 1.214 -29.942 1.00 76.06 204 ALA A O 1
ATOM 1638 N N . CYS A 1 205 ? 32.379 2.190 -30.633 1.00 78.00 205 CYS A N 1
ATOM 1639 C CA . CYS A 1 205 ? 32.715 2.746 -29.319 1.00 78.00 205 CYS A CA 1
ATOM 1640 C C . CYS A 1 205 ? 31.675 3.773 -28.851 1.00 78.00 205 CYS A C 1
ATOM 1642 O O . CYS A 1 205 ? 31.342 3.817 -27.667 1.00 78.00 205 CYS A O 1
ATOM 1644 N N . TYR A 1 206 ? 31.148 4.573 -29.776 1.00 77.19 206 TYR A N 1
ATOM 1645 C CA . TYR A 1 206 ? 30.135 5.583 -29.495 1.00 77.19 206 TYR A CA 1
ATOM 1646 C C . TYR A 1 206 ? 28.782 4.968 -29.119 1.00 77.19 206 TYR A C 1
ATOM 1648 O O . TYR A 1 206 ? 28.155 5.404 -28.159 1.00 77.19 206 TYR A O 1
ATOM 1656 N N . GLU A 1 207 ? 28.353 3.913 -29.813 1.00 76.31 207 GLU A N 1
ATOM 1657 C CA . GLU A 1 207 ? 27.117 3.184 -29.490 1.00 76.31 207 GLU A CA 1
ATOM 1658 C C . GLU A 1 207 ? 27.200 2.495 -28.122 1.00 76.31 207 GLU A C 1
ATOM 1660 O O . GLU A 1 207 ? 26.251 2.544 -27.330 1.00 76.31 207 GLU A O 1
ATOM 1665 N N . LYS A 1 208 ? 28.368 1.926 -27.791 1.00 77.31 208 LYS A N 1
ATOM 1666 C CA . LYS A 1 208 ? 28.634 1.382 -26.453 1.00 77.31 208 LYS A CA 1
ATOM 1667 C C . LYS A 1 208 ? 28.535 2.476 -25.386 1.00 77.31 208 LYS A C 1
ATOM 1669 O O . LYS A 1 208 ? 27.840 2.294 -24.390 1.00 77.31 208 LYS A O 1
ATOM 1674 N N . TYR A 1 209 ? 29.183 3.617 -25.614 1.00 79.19 209 TYR A N 1
ATOM 1675 C CA . TYR A 1 209 ? 29.154 4.766 -24.708 1.00 79.19 209 TYR A CA 1
ATOM 1676 C C . TYR A 1 209 ? 27.732 5.292 -24.477 1.00 79.19 209 TYR A C 1
ATOM 1678 O O . TYR A 1 209 ? 27.318 5.454 -23.331 1.00 79.19 209 TYR A O 1
ATOM 1686 N N . GLN A 1 210 ? 26.958 5.480 -25.548 1.00 75.88 210 GLN A N 1
ATOM 1687 C CA . GLN A 1 210 ? 25.561 5.906 -25.477 1.00 75.88 210 GLN A CA 1
ATOM 1688 C C . GLN A 1 210 ? 24.723 4.949 -24.621 1.00 75.88 210 GLN A C 1
ATOM 1690 O O . GLN A 1 210 ? 23.981 5.394 -23.746 1.00 75.88 210 GLN A O 1
ATOM 1695 N N . THR A 1 211 ? 24.872 3.641 -24.836 1.00 72.06 211 THR A N 1
ATOM 1696 C CA . THR A 1 211 ? 24.152 2.614 -24.071 1.00 72.06 211 THR A CA 1
ATOM 1697 C C . THR A 1 211 ? 24.511 2.674 -22.584 1.00 72.06 211 THR A C 1
ATOM 1699 O O . THR A 1 211 ? 23.622 2.672 -21.732 1.00 72.06 211 THR A O 1
ATOM 1702 N N . SER A 1 212 ? 25.804 2.789 -22.260 1.00 76.06 212 SER A N 1
ATOM 1703 C CA . SER A 1 212 ? 26.286 2.897 -20.877 1.00 76.06 212 SER A CA 1
ATOM 1704 C C . SER A 1 212 ? 25.790 4.161 -20.175 1.00 76.06 212 SER A C 1
ATOM 1706 O O . SER A 1 212 ? 25.325 4.086 -19.041 1.00 76.06 212 SER A O 1
ATOM 1708 N N . VAL A 1 213 ? 25.828 5.312 -20.851 1.00 77.44 213 VAL A N 1
ATOM 1709 C CA . VAL A 1 213 ? 25.355 6.586 -20.290 1.00 77.44 213 VAL A CA 1
ATOM 1710 C C . VAL A 1 213 ? 23.849 6.570 -20.056 1.00 77.44 213 VAL A C 1
ATOM 1712 O O . VAL A 1 213 ? 23.396 7.008 -19.001 1.00 77.44 213 VAL A O 1
ATOM 1715 N N . VAL A 1 214 ? 23.064 6.048 -21.002 1.00 71.88 214 VAL A N 1
ATOM 1716 C CA . VAL A 1 214 ? 21.614 5.915 -20.816 1.00 71.88 214 VAL A CA 1
ATOM 1717 C C . VAL A 1 214 ? 21.327 5.014 -19.614 1.00 71.88 214 VAL A C 1
ATOM 1719 O O . VAL A 1 214 ? 20.592 5.436 -18.725 1.00 71.88 214 VAL A O 1
ATOM 1722 N N . GLY A 1 215 ? 21.963 3.841 -19.517 1.00 69.50 215 GLY A N 1
ATOM 1723 C CA . GLY A 1 215 ? 21.811 2.942 -18.364 1.00 69.50 215 GLY A CA 1
ATOM 1724 C C . GLY A 1 215 ? 22.184 3.592 -17.023 1.00 69.50 215 GLY A C 1
ATOM 1725 O O . GLY A 1 215 ? 21.452 3.454 -16.045 1.00 69.50 215 GLY A O 1
ATOM 1726 N N . LEU A 1 216 ? 23.267 4.373 -16.981 1.00 75.94 216 LEU A N 1
ATOM 1727 C CA . LEU A 1 216 ? 23.681 5.120 -15.790 1.00 75.94 216 LEU A CA 1
ATOM 1728 C C . LEU A 1 216 ? 22.629 6.148 -15.346 1.00 75.94 216 LEU A C 1
ATOM 1730 O O . LEU A 1 216 ? 22.326 6.253 -14.158 1.00 75.94 216 LEU A O 1
ATOM 1734 N N . ILE A 1 217 ? 22.047 6.891 -16.292 1.00 73.94 217 ILE A N 1
ATOM 1735 C CA . ILE A 1 217 ? 20.985 7.862 -16.001 1.00 73.94 217 ILE A CA 1
ATOM 1736 C C . ILE A 1 217 ? 19.763 7.150 -15.409 1.00 73.94 217 ILE A C 1
ATOM 1738 O O . ILE A 1 217 ? 19.187 7.643 -14.441 1.00 73.94 217 ILE A O 1
ATOM 1742 N N . PHE A 1 218 ? 19.391 5.979 -15.937 1.00 67.56 218 PHE A N 1
ATOM 1743 C CA . PHE A 1 218 ? 18.320 5.159 -15.362 1.00 67.56 218 PHE A CA 1
ATOM 1744 C C . PHE A 1 218 ? 18.628 4.762 -13.917 1.00 67.56 218 PHE A C 1
ATOM 1746 O O . PHE A 1 218 ? 17.820 5.027 -13.028 1.00 67.56 218 PHE A O 1
ATOM 1753 N N . ASN A 1 219 ? 19.816 4.211 -13.672 1.00 67.81 219 ASN A N 1
ATOM 1754 C CA . ASN A 1 219 ? 20.234 3.775 -12.339 1.00 67.81 219 ASN A CA 1
ATOM 1755 C C . ASN A 1 219 ? 20.312 4.929 -11.332 1.00 67.81 219 ASN A C 1
ATOM 1757 O O . ASN A 1 219 ? 20.070 4.725 -10.150 1.00 67.81 219 ASN A O 1
ATOM 1761 N N . PHE A 1 220 ? 20.585 6.157 -11.775 1.00 71.06 220 PHE A N 1
ATOM 1762 C CA . PHE A 1 220 ? 20.574 7.332 -10.903 1.00 71.06 220 PHE A CA 1
ATOM 1763 C C . PHE A 1 220 ? 19.172 7.726 -10.411 1.00 71.06 220 PHE A C 1
ATOM 1765 O O . PHE A 1 220 ? 19.028 8.270 -9.315 1.00 71.06 220 PHE A O 1
ATOM 1772 N N . PHE A 1 221 ? 18.130 7.480 -11.206 1.00 66.06 221 PHE A N 1
ATOM 1773 C CA . PHE A 1 221 ? 16.757 7.866 -10.861 1.00 66.06 221 PHE A CA 1
ATOM 1774 C C . PHE A 1 221 ? 15.975 6.797 -10.093 1.00 66.06 221 PHE A C 1
ATOM 1776 O O . PHE A 1 221 ? 14.861 7.070 -9.648 1.00 66.06 221 PHE A O 1
ATOM 1783 N N . ILE A 1 222 ? 16.557 5.613 -9.919 1.00 57.00 222 ILE A N 1
ATOM 1784 C CA . ILE A 1 222 ? 15.957 4.484 -9.207 1.00 57.00 222 ILE A CA 1
ATOM 1785 C C . ILE A 1 222 ? 16.018 4.652 -7.665 1.00 57.00 222 ILE A C 1
ATOM 1787 O O . ILE A 1 222 ? 14.989 4.456 -7.012 1.00 57.00 222 ILE A O 1
ATOM 1791 N N . PRO A 1 223 ? 17.156 5.021 -7.035 1.00 55.16 223 PRO A N 1
ATOM 1792 C CA . PRO A 1 223 ? 17.255 5.161 -5.580 1.00 55.16 223 PRO A CA 1
ATOM 1793 C C . PRO A 1 223 ? 16.529 6.398 -5.022 1.00 55.16 223 PRO A C 1
ATOM 1795 O O . PRO A 1 223 ? 16.478 7.455 -5.653 1.00 55.16 223 PRO A O 1
ATOM 1798 N N . LYS A 1 224 ? 16.034 6.307 -3.773 1.00 44.88 224 LYS A N 1
ATOM 1799 C CA . LYS A 1 224 ? 15.463 7.454 -3.028 1.00 44.88 224 LYS A CA 1
ATOM 1800 C C . LYS A 1 224 ? 16.499 8.539 -2.712 1.00 44.88 224 LYS A C 1
ATOM 1802 O O . LYS A 1 224 ? 16.162 9.721 -2.714 1.00 44.88 224 LYS A O 1
ATOM 1807 N N . GLU A 1 225 ? 17.737 8.143 -2.433 1.00 47.81 225 GLU A N 1
ATOM 1808 C CA . GLU A 1 225 ? 18.857 9.054 -2.194 1.00 47.81 225 GLU A CA 1
ATOM 1809 C C . GLU A 1 225 ? 19.686 9.180 -3.470 1.00 47.81 225 GLU A C 1
ATOM 1811 O O . GLU A 1 225 ? 20.323 8.230 -3.918 1.00 47.81 225 GLU A O 1
ATOM 1816 N N . LYS A 1 226 ? 19.658 10.368 -4.072 1.00 66.62 226 LYS A N 1
ATOM 1817 C CA . LYS A 1 226 ? 20.401 10.661 -5.298 1.00 66.62 226 LYS A CA 1
ATOM 1818 C C . LYS A 1 226 ? 21.781 11.191 -4.935 1.00 66.62 226 LYS A C 1
ATOM 1820 O O . LYS A 1 226 ? 21.884 12.269 -4.351 1.00 66.62 226 LYS A O 1
ATOM 1825 N N . ASN A 1 227 ? 22.834 10.480 -5.327 1.00 75.25 227 ASN A N 1
ATOM 1826 C CA . ASN A 1 227 ? 24.201 10.973 -5.194 1.00 75.25 227 ASN A CA 1
ATOM 1827 C C . ASN A 1 227 ? 24.664 11.613 -6.511 1.00 75.25 227 ASN A C 1
ATOM 1829 O O . ASN A 1 227 ? 25.048 10.931 -7.458 1.00 75.25 227 ASN A O 1
ATOM 1833 N N . GLN A 1 228 ? 24.586 12.942 -6.583 1.00 73.50 228 GLN A N 1
ATOM 1834 C CA . GLN A 1 228 ? 24.940 13.682 -7.796 1.00 73.50 228 GLN A CA 1
ATOM 1835 C C . GLN A 1 228 ? 26.450 13.648 -8.091 1.00 73.50 228 GLN A C 1
ATOM 1837 O O . GLN A 1 228 ? 26.830 13.673 -9.259 1.00 73.50 228 GLN A O 1
ATOM 1842 N N . GLU A 1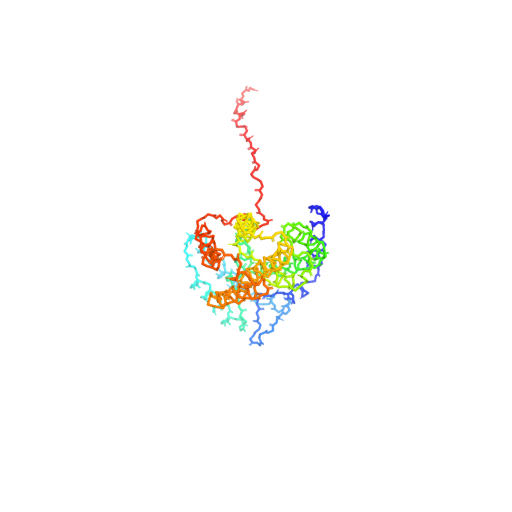 229 ? 27.294 13.568 -7.059 1.00 75.62 229 GLU A N 1
ATOM 1843 C CA . GLU A 1 229 ? 28.753 13.487 -7.213 1.00 75.62 229 GLU A CA 1
ATOM 1844 C C . GLU A 1 229 ? 29.164 12.144 -7.830 1.00 75.62 229 GLU A C 1
ATOM 1846 O O . GLU A 1 229 ? 30.021 12.097 -8.710 1.00 75.62 229 GLU A O 1
ATOM 1851 N N . ASP A 1 230 ? 28.495 11.061 -7.426 1.00 77.75 230 ASP A N 1
ATOM 1852 C CA . ASP A 1 230 ? 28.704 9.723 -7.987 1.00 77.75 230 ASP A CA 1
ATOM 1853 C C . ASP A 1 230 ? 28.236 9.629 -9.451 1.00 77.75 230 ASP A C 1
ATOM 1855 O O . ASP A 1 230 ? 28.951 9.097 -10.300 1.00 77.75 230 ASP A O 1
ATOM 1859 N N . LEU A 1 231 ? 27.091 10.238 -9.790 1.00 79.75 231 LEU A N 1
ATOM 1860 C CA . LEU A 1 231 ? 26.629 10.334 -11.181 1.00 79.75 231 LEU A CA 1
ATOM 1861 C C . LEU A 1 231 ? 27.635 11.080 -12.070 1.00 79.75 231 LEU A C 1
ATOM 1863 O O . LEU A 1 231 ? 27.959 10.618 -13.163 1.00 79.75 231 LEU A O 1
ATOM 1867 N N . GLU A 1 232 ? 28.114 12.241 -11.622 1.00 81.81 232 GLU A N 1
ATOM 1868 C CA . GLU A 1 232 ? 29.081 13.052 -12.369 1.00 81.81 232 GLU A CA 1
ATOM 1869 C C . GLU A 1 232 ? 30.403 12.301 -12.573 1.00 81.81 232 GLU A C 1
ATOM 1871 O O . GLU A 1 232 ? 30.946 12.288 -13.683 1.00 81.81 232 GLU A O 1
ATOM 1876 N N . LEU A 1 233 ? 30.879 11.602 -11.538 1.00 79.25 233 LEU A N 1
ATOM 1877 C CA . LEU A 1 233 ? 32.068 10.760 -11.617 1.00 79.25 233 LEU A CA 1
ATOM 1878 C C . LEU A 1 233 ? 31.899 9.628 -12.641 1.00 79.25 233 LEU A C 1
ATOM 1880 O O . LEU A 1 233 ? 32.762 9.449 -13.502 1.00 79.25 233 LEU A O 1
ATOM 1884 N N . GLN A 1 234 ? 30.786 8.892 -12.595 1.00 79.19 234 GLN A N 1
ATOM 1885 C CA . GLN A 1 234 ? 30.539 7.768 -13.503 1.00 79.19 234 GLN A CA 1
ATOM 1886 C C . GLN A 1 234 ? 30.317 8.219 -14.957 1.00 79.19 234 GLN A C 1
ATOM 1888 O O . GLN A 1 234 ? 30.808 7.568 -15.884 1.00 79.19 234 GLN A O 1
ATOM 1893 N N . LEU A 1 235 ? 29.670 9.370 -15.181 1.00 82.12 235 LEU A N 1
ATOM 1894 C CA . LEU A 1 235 ? 29.560 9.974 -16.514 1.00 82.12 235 LEU A CA 1
ATOM 1895 C C . LEU A 1 235 ? 30.945 10.313 -17.086 1.00 82.12 235 LEU A C 1
ATOM 1897 O O . LEU A 1 235 ? 31.227 9.996 -18.244 1.00 82.12 235 LEU A O 1
ATOM 1901 N N . CYS A 1 236 ? 31.832 10.890 -16.268 1.00 81.12 236 CYS A N 1
ATOM 1902 C CA . CYS A 1 236 ? 33.211 11.174 -16.669 1.00 81.12 236 CYS A CA 1
ATOM 1903 C C . CYS A 1 236 ? 34.007 9.891 -16.949 1.00 81.12 236 CYS A C 1
ATOM 1905 O O . CYS A 1 236 ? 34.811 9.852 -17.879 1.00 81.12 236 CYS A O 1
ATOM 1907 N N . MET A 1 237 ? 33.791 8.825 -16.173 1.00 79.38 237 MET A N 1
ATOM 1908 C CA . MET A 1 237 ? 34.455 7.536 -16.390 1.00 79.38 237 MET A CA 1
ATOM 1909 C C . MET A 1 237 ? 34.075 6.913 -17.736 1.00 79.38 237 MET A C 1
ATOM 1911 O O . MET A 1 237 ? 34.968 6.525 -18.489 1.00 79.38 237 MET A O 1
ATOM 1915 N N . HIS A 1 238 ? 32.785 6.870 -18.078 1.00 80.75 238 HIS A N 1
ATOM 1916 C CA . HIS A 1 238 ? 32.338 6.348 -19.373 1.00 80.75 238 HIS A CA 1
ATOM 1917 C C . HIS A 1 238 ? 32.816 7.208 -20.549 1.00 80.75 238 HIS A C 1
ATOM 1919 O O . HIS A 1 238 ? 33.158 6.676 -21.604 1.00 80.75 238 HIS A O 1
ATOM 1925 N N . GLU A 1 239 ? 32.887 8.529 -20.371 1.00 82.44 239 GLU A N 1
ATOM 1926 C CA . GLU A 1 239 ? 33.415 9.443 -21.388 1.00 82.44 239 GLU A CA 1
ATOM 1927 C C . GLU A 1 239 ? 34.917 9.208 -21.629 1.00 82.44 239 GLU A C 1
ATOM 1929 O O . GLU A 1 239 ? 35.360 9.108 -22.773 1.00 82.44 239 GLU A O 1
ATOM 1934 N N . ASN A 1 240 ? 35.697 9.012 -20.565 1.00 80.38 240 ASN A N 1
ATOM 1935 C CA . ASN A 1 240 ? 37.115 8.666 -20.667 1.00 80.38 240 ASN A CA 1
ATOM 1936 C C . ASN A 1 240 ? 37.341 7.272 -21.281 1.00 80.38 240 ASN A C 1
ATOM 1938 O O . ASN A 1 240 ? 38.282 7.086 -22.058 1.00 80.38 240 ASN A O 1
ATOM 1942 N N . GLU A 1 241 ? 36.484 6.291 -20.978 1.00 83.31 241 GLU A N 1
ATOM 1943 C CA . GLU A 1 241 ? 36.520 4.963 -21.610 1.00 83.31 241 GLU A CA 1
ATOM 1944 C C . GLU A 1 241 ? 36.265 5.069 -23.119 1.00 83.31 241 GLU A C 1
ATOM 1946 O O . GLU A 1 241 ? 36.982 4.457 -23.911 1.00 83.31 241 GLU A O 1
ATOM 1951 N N . PHE A 1 242 ? 35.297 5.892 -23.532 1.00 83.00 242 PHE A N 1
ATOM 1952 C CA . PHE A 1 242 ? 35.048 6.176 -24.942 1.00 83.00 242 PHE A CA 1
ATOM 1953 C C . PHE A 1 242 ? 36.275 6.797 -25.614 1.00 83.00 242 PHE A C 1
ATOM 1955 O O . PHE A 1 242 ? 36.740 6.275 -26.628 1.00 83.00 242 PHE A O 1
ATOM 1962 N N . LEU A 1 243 ? 36.824 7.876 -25.049 1.00 80.25 243 LEU A N 1
ATOM 1963 C CA . LEU A 1 243 ? 37.959 8.597 -25.634 1.00 80.25 243 LEU A CA 1
ATOM 1964 C C . LEU A 1 243 ? 39.202 7.713 -25.773 1.00 80.25 243 LEU A C 1
ATOM 1966 O O . LEU A 1 243 ? 39.862 7.743 -26.809 1.00 80.25 243 LEU A O 1
ATOM 1970 N N . SER A 1 244 ? 39.488 6.897 -24.758 1.00 79.62 244 SER A N 1
ATOM 1971 C CA . SER A 1 244 ? 40.628 5.972 -24.765 1.00 79.62 244 SER A CA 1
ATOM 1972 C C . SER A 1 244 ? 40.427 4.775 -25.696 1.00 79.62 244 SER A C 1
ATOM 1974 O O . SER A 1 244 ? 41.373 4.353 -26.350 1.00 79.62 244 SER A O 1
ATOM 1976 N N . SER A 1 245 ? 39.208 4.240 -25.804 1.00 80.69 245 SER A N 1
ATOM 1977 C CA . SER A 1 245 ? 38.922 3.075 -26.657 1.00 80.69 245 SER A CA 1
ATOM 1978 C C . SER A 1 245 ? 38.796 3.429 -28.141 1.00 80.69 245 SER A C 1
ATOM 1980 O O . SER A 1 245 ? 38.993 2.573 -29.000 1.00 80.69 245 SER A O 1
ATOM 1982 N N . SER A 1 246 ? 38.441 4.678 -28.445 1.00 73.75 246 SER A N 1
ATOM 1983 C CA . SER A 1 246 ? 38.225 5.168 -29.811 1.00 73.75 246 SER A CA 1
ATOM 1984 C C . SER A 1 246 ? 39.446 5.863 -30.423 1.00 73.75 246 SER A C 1
ATOM 1986 O O . SER A 1 246 ? 39.422 6.158 -31.617 1.00 73.75 246 SER A O 1
ATOM 1988 N N . ASN A 1 247 ? 40.486 6.156 -29.626 1.00 70.88 247 ASN A N 1
ATOM 1989 C CA . ASN A 1 247 ? 41.599 7.054 -29.980 1.00 70.88 247 ASN A CA 1
ATOM 1990 C C . ASN A 1 247 ? 41.131 8.400 -30.570 1.00 70.88 247 ASN A C 1
ATOM 1992 O O . ASN A 1 247 ? 41.839 9.044 -31.341 1.00 70.88 247 ASN A O 1
ATOM 1996 N N . PHE A 1 248 ? 39.927 8.850 -30.209 1.00 68.38 248 PHE A N 1
ATOM 1997 C CA . PHE A 1 248 ? 39.341 10.082 -30.733 1.00 68.38 248 PHE A CA 1
ATOM 1998 C C . PHE A 1 248 ? 40.214 11.339 -30.523 1.00 68.38 248 PHE A C 1
ATOM 2000 O O . PHE A 1 248 ? 40.289 12.152 -31.447 1.00 68.38 248 PHE A O 1
ATOM 2007 N N . PRO A 1 249 ? 40.926 11.515 -29.386 1.00 61.97 249 PRO A N 1
ATOM 2008 C CA . PRO A 1 249 ? 41.812 12.665 -29.178 1.00 61.97 249 PRO A CA 1
ATOM 2009 C C . PRO A 1 249 ? 42.963 12.788 -30.188 1.00 61.97 249 PRO A C 1
ATOM 2011 O O . PRO A 1 249 ? 43.435 13.898 -30.420 1.00 61.97 249 PRO A O 1
ATOM 2014 N N . ASP A 1 250 ? 43.393 11.682 -30.803 1.00 58.50 250 ASP A N 1
ATOM 2015 C CA . ASP A 1 250 ? 44.490 11.663 -31.781 1.00 58.50 250 ASP A CA 1
ATOM 2016 C C . ASP A 1 250 ? 44.016 11.974 -33.214 1.00 58.50 250 ASP A C 1
ATOM 2018 O O . ASP A 1 250 ? 44.828 12.110 -34.134 1.00 58.50 250 ASP A O 1
ATOM 2022 N N . HIS A 1 251 ? 42.697 12.069 -33.419 1.00 55.62 251 HIS A N 1
ATOM 2023 C CA . HIS A 1 251 ? 42.076 12.097 -34.746 1.00 55.62 251 HIS A CA 1
ATOM 2024 C C . HIS A 1 251 ? 41.002 13.186 -34.928 1.00 55.62 251 HIS A C 1
ATOM 2026 O O . HIS A 1 251 ? 40.687 13.522 -36.066 1.00 55.62 251 HIS A O 1
ATOM 2032 N N . GLY A 1 252 ? 40.440 13.748 -33.852 1.00 56.72 252 GLY A N 1
ATOM 2033 C CA . GLY A 1 252 ? 39.378 14.763 -33.897 1.00 56.72 252 GLY A CA 1
ATOM 2034 C C . GLY A 1 252 ? 39.851 16.175 -33.536 1.00 56.72 252 GLY A C 1
ATOM 2035 O O . GLY A 1 252 ? 40.779 16.357 -32.750 1.00 56.72 252 GLY A O 1
ATOM 2036 N N . THR A 1 253 ? 39.189 17.203 -34.079 1.00 55.84 253 THR A N 1
ATOM 2037 C CA . THR A 1 253 ? 39.633 18.600 -33.926 1.00 55.84 253 THR A CA 1
ATOM 2038 C C . THR A 1 253 ? 39.196 19.301 -32.636 1.00 55.84 253 THR A C 1
ATOM 2040 O O . THR A 1 253 ? 39.814 20.305 -32.283 1.00 55.84 253 THR A O 1
ATOM 2043 N N . GLN A 1 254 ? 38.185 18.793 -31.914 1.00 60.41 254 GLN A N 1
ATOM 2044 C CA . GLN A 1 254 ? 37.805 19.235 -30.559 1.00 60.41 254 GLN A CA 1
ATOM 2045 C C . GLN A 1 254 ? 36.676 18.361 -29.984 1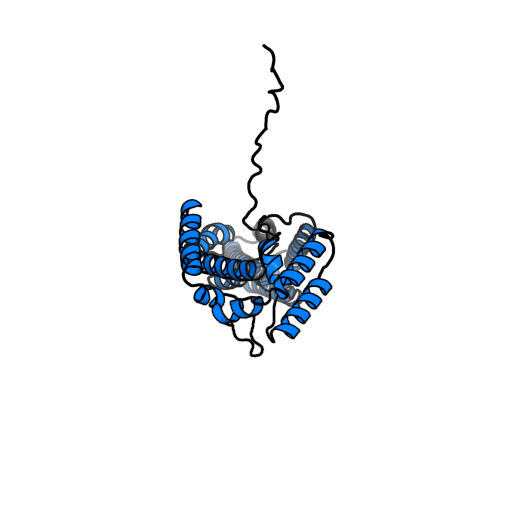.00 60.41 254 GLN A C 1
ATOM 2047 O O . GLN A 1 254 ? 35.531 18.435 -30.426 1.00 60.41 254 GLN A O 1
ATOM 2052 N N . PHE A 1 255 ? 36.965 17.559 -28.955 1.00 64.62 255 PHE A N 1
ATOM 2053 C CA . PHE A 1 255 ? 35.920 16.868 -28.196 1.00 64.62 255 PHE A CA 1
ATOM 2054 C C . PHE A 1 255 ? 35.325 17.807 -27.143 1.00 64.62 255 PHE A C 1
ATOM 2056 O O . PHE A 1 255 ? 36.033 18.283 -26.256 1.00 64.62 255 PHE A O 1
ATOM 2063 N N . THR A 1 256 ? 34.021 18.071 -27.222 1.00 70.25 256 THR A N 1
ATOM 2064 C CA . THR A 1 256 ? 33.300 18.772 -26.152 1.00 70.25 256 THR A CA 1
ATOM 2065 C C . THR A 1 256 ? 32.663 17.739 -25.234 1.00 70.25 256 THR A C 1
ATOM 2067 O O . THR A 1 256 ? 31.848 16.949 -25.703 1.00 70.25 256 THR A O 1
ATOM 2070 N N . SER A 1 257 ? 32.999 17.780 -23.942 1.00 76.31 257 SER A N 1
ATOM 2071 C CA . SER A 1 257 ? 32.437 16.869 -22.938 1.00 76.31 257 SER A CA 1
ATOM 2072 C C . SER A 1 257 ? 30.903 16.876 -22.955 1.00 76.31 257 SER A C 1
ATOM 2074 O O . SER A 1 257 ? 30.269 17.939 -22.999 1.00 76.31 257 SER A O 1
ATOM 2076 N N . PHE A 1 258 ? 30.303 15.686 -22.918 1.00 76.06 258 PHE A N 1
ATOM 2077 C CA . PHE A 1 258 ? 28.852 15.503 -22.845 1.00 76.06 258 PHE A CA 1
ATOM 2078 C C . PHE A 1 258 ? 28.352 15.584 -21.407 1.00 76.06 258 PHE A C 1
ATOM 2080 O O . PHE A 1 258 ? 27.218 16.009 -21.179 1.00 76.06 258 PHE A O 1
ATOM 2087 N N . CYS A 1 259 ? 29.208 15.230 -20.449 1.00 79.06 259 CYS A N 1
ATOM 2088 C CA . CYS A 1 259 ? 28.924 15.231 -19.020 1.00 79.06 259 CYS A CA 1
ATOM 2089 C C . CYS A 1 259 ? 28.196 16.508 -18.521 1.00 79.06 259 CYS A C 1
ATOM 2091 O O . CYS A 1 259 ? 27.083 16.389 -17.998 1.00 79.06 259 CYS A O 1
ATOM 2093 N N . PRO A 1 260 ? 28.689 17.744 -18.763 1.00 78.56 260 PRO A N 1
ATOM 2094 C CA . PRO A 1 260 ? 28.007 18.958 -18.304 1.00 78.56 260 PRO A CA 1
ATOM 2095 C C . PRO A 1 260 ? 26.641 19.188 -18.971 1.00 78.56 260 PRO A C 1
ATOM 2097 O O . PRO A 1 260 ? 25.717 19.668 -18.315 1.00 78.56 260 PRO A O 1
ATOM 2100 N N . LYS A 1 261 ? 26.480 18.809 -20.247 1.00 81.69 261 LYS A N 1
ATOM 2101 C CA . LYS A 1 261 ? 25.213 18.959 -20.987 1.00 81.69 261 LYS A CA 1
ATOM 2102 C C . LYS A 1 261 ? 24.152 17.978 -20.488 1.00 81.69 261 LYS A C 1
ATOM 2104 O O . LYS A 1 261 ? 22.993 18.348 -20.326 1.00 81.69 261 LYS A O 1
ATOM 2109 N N . ILE A 1 262 ? 24.552 16.742 -20.192 1.00 81.06 262 ILE A N 1
ATOM 2110 C CA . ILE A 1 262 ? 23.674 15.716 -19.616 1.00 81.06 262 ILE A CA 1
ATOM 2111 C C . ILE A 1 262 ? 23.209 16.141 -18.217 1.00 81.06 262 ILE A C 1
ATOM 2113 O O . ILE A 1 262 ? 22.016 16.081 -17.914 1.00 81.06 262 ILE A O 1
ATOM 2117 N N . LEU A 1 263 ? 24.123 16.646 -17.382 1.00 80.94 263 LEU A N 1
ATOM 2118 C CA . LEU A 1 263 ? 23.783 17.165 -16.055 1.00 80.94 263 LEU A CA 1
ATOM 2119 C C . LEU A 1 263 ? 22.823 18.364 -16.127 1.00 80.94 263 LEU A C 1
ATOM 2121 O O . LEU A 1 263 ? 21.965 18.514 -15.256 1.00 80.94 263 LEU A O 1
ATOM 2125 N N . GLU A 1 264 ? 22.928 19.209 -17.153 1.00 82.19 264 GLU A N 1
ATOM 2126 C CA . GLU A 1 264 ? 21.997 20.317 -17.384 1.00 82.19 264 GLU A CA 1
ATOM 2127 C C . GLU A 1 264 ? 20.591 19.831 -17.775 1.00 82.19 264 GLU A C 1
ATOM 2129 O O . GLU A 1 264 ? 19.610 20.295 -17.187 1.00 82.19 264 GLU A O 1
ATOM 2134 N N . ILE A 1 265 ? 20.485 18.846 -18.678 1.00 79.12 265 ILE A N 1
ATOM 2135 C CA . ILE A 1 265 ? 19.210 18.202 -19.055 1.00 79.12 265 ILE A CA 1
ATOM 2136 C C . ILE A 1 265 ? 18.518 17.614 -17.815 1.00 79.12 265 ILE A C 1
ATOM 2138 O O . ILE A 1 265 ? 17.324 17.839 -17.592 1.00 79.12 265 ILE A O 1
ATOM 2142 N N . ILE A 1 266 ? 19.279 16.919 -16.963 1.00 75.12 266 ILE A N 1
ATOM 2143 C CA . ILE A 1 266 ? 18.789 16.342 -15.703 1.00 75.12 266 ILE A CA 1
ATOM 2144 C C . ILE A 1 266 ? 18.305 17.441 -14.744 1.00 75.12 266 ILE A C 1
ATOM 2146 O O . ILE A 1 266 ? 17.210 17.350 -14.185 1.00 75.12 266 ILE A O 1
ATOM 2150 N N . LYS A 1 267 ? 19.084 18.517 -14.569 1.00 75.31 267 LYS A N 1
ATOM 2151 C CA . LYS A 1 267 ? 18.731 19.644 -13.687 1.00 75.31 267 LYS A CA 1
ATOM 2152 C C . LYS A 1 267 ? 17.485 20.393 -14.156 1.00 75.31 267 LYS A C 1
ATOM 2154 O O . LYS A 1 267 ? 16.680 20.792 -13.316 1.00 75.31 267 LYS A O 1
ATOM 2159 N N . LYS A 1 268 ? 17.325 20.603 -15.464 1.00 72.88 268 LYS A N 1
ATOM 2160 C CA . LYS A 1 268 ? 16.171 21.305 -16.042 1.00 72.88 268 LYS A CA 1
ATOM 2161 C C . LYS A 1 268 ? 14.888 20.490 -15.881 1.00 72.88 268 LYS A C 1
ATOM 2163 O O . LYS A 1 268 ? 13.897 21.008 -15.372 1.00 72.88 268 LYS A O 1
ATOM 2168 N N . SER A 1 269 ? 14.960 19.197 -16.183 1.00 65.50 269 SER A N 1
ATOM 2169 C CA . SER A 1 269 ? 13.826 18.272 -16.068 1.00 65.50 269 SER A CA 1
ATOM 2170 C C . SER A 1 269 ? 13.351 18.092 -14.617 1.00 65.50 269 SER A C 1
ATOM 2172 O O . SER A 1 269 ? 12.161 17.928 -14.370 1.00 65.50 269 SER A O 1
ATOM 2174 N N . ASN A 1 270 ? 14.255 18.208 -13.635 1.00 60.91 270 ASN A N 1
ATOM 2175 C CA . ASN A 1 270 ? 13.896 18.209 -12.210 1.00 60.91 270 ASN A CA 1
ATOM 2176 C C . ASN A 1 270 ? 13.199 19.506 -11.743 1.00 60.91 270 ASN A C 1
ATOM 2178 O O . ASN A 1 270 ? 12.492 19.480 -10.739 1.00 60.91 270 ASN A O 1
ATOM 2182 N N . LYS A 1 271 ? 13.406 20.646 -12.420 1.00 52.66 271 LYS A N 1
ATOM 2183 C CA . LYS A 1 271 ? 12.785 21.935 -12.053 1.00 52.66 271 LYS A CA 1
ATOM 2184 C C . LYS A 1 271 ? 11.376 22.098 -12.622 1.00 52.66 271 LYS A C 1
ATOM 2186 O O . LYS A 1 271 ? 10.536 22.700 -11.962 1.00 52.66 271 LYS A O 1
ATOM 2191 N N . GLU A 1 272 ? 11.121 21.564 -13.814 1.00 46.00 272 GLU A N 1
ATOM 2192 C CA . GLU A 1 272 ? 9.821 21.676 -14.494 1.00 46.00 272 GLU A CA 1
ATOM 2193 C C . GLU A 1 272 ? 8.718 20.830 -13.822 1.00 46.00 272 GLU A C 1
ATOM 2195 O O . GLU A 1 272 ? 7.553 21.186 -13.911 1.00 46.00 272 GLU A O 1
ATOM 2200 N N . HIS A 1 273 ? 9.062 19.793 -13.046 1.00 42.06 273 HIS A N 1
ATOM 2201 C CA . HIS A 1 273 ? 8.087 18.939 -12.345 1.00 42.06 273 HIS A CA 1
ATOM 2202 C C . HIS A 1 273 ? 7.635 19.428 -10.953 1.00 42.06 273 HIS A C 1
ATOM 2204 O O . HIS A 1 273 ? 6.801 18.778 -10.324 1.00 42.06 273 HIS A O 1
ATOM 2210 N N . ILE A 1 274 ? 8.139 20.568 -10.457 1.00 35.19 274 ILE A N 1
ATOM 2211 C CA . ILE A 1 274 ? 7.648 21.172 -9.197 1.00 35.19 274 ILE A CA 1
ATOM 2212 C C . ILE A 1 274 ? 6.382 22.023 -9.439 1.00 35.19 274 ILE A C 1
ATOM 2214 O O . ILE A 1 274 ? 5.667 22.355 -8.494 1.00 35.19 274 ILE A O 1
ATOM 2218 N N . GLN A 1 275 ? 6.035 22.317 -10.695 1.00 30.53 275 GLN A N 1
ATOM 2219 C CA . GLN A 1 275 ? 4.763 22.940 -11.060 1.00 30.53 275 GLN A CA 1
ATOM 2220 C C . GLN A 1 275 ? 3.934 21.991 -11.931 1.00 30.53 275 GLN A C 1
ATOM 2222 O O . GLN A 1 275 ? 4.305 21.689 -13.054 1.00 30.53 275 GLN A O 1
ATOM 2227 N N . GLU A 1 276 ? 2.788 21.581 -11.379 1.00 27.61 276 GLU A N 1
ATOM 2228 C CA . GLU A 1 276 ? 1.660 20.911 -12.046 1.00 27.61 276 GLU A CA 1
ATOM 2229 C C . GLU A 1 276 ? 1.861 19.430 -12.432 1.00 27.61 276 GLU A C 1
ATOM 2231 O O . GLU A 1 276 ? 2.428 19.093 -13.463 1.00 27.61 276 GLU A O 1
ATOM 2236 N N . ASN A 1 277 ? 1.316 18.507 -11.624 1.00 25.98 277 ASN A N 1
ATOM 2237 C CA . ASN A 1 277 ? -0.005 17.887 -11.860 1.00 25.98 277 ASN A CA 1
ATOM 2238 C C . ASN A 1 277 ? -0.190 16.657 -10.923 1.00 25.98 277 ASN A C 1
ATOM 2240 O O . ASN A 1 277 ? 0.319 15.576 -11.220 1.00 25.98 277 ASN A O 1
ATOM 2244 N N . PRO A 1 278 ? -0.896 16.768 -9.781 1.00 25.98 278 PRO A N 1
ATOM 2245 C CA . PRO A 1 278 ? -1.024 15.686 -8.790 1.00 25.98 278 PRO A CA 1
ATOM 2246 C C . PRO A 1 278 ? -1.974 14.533 -9.188 1.00 25.98 278 PRO A C 1
ATOM 2248 O O . PRO A 1 278 ? -2.382 13.757 -8.331 1.00 25.98 278 PRO A O 1
ATOM 2251 N N . SER A 1 279 ? -2.351 14.382 -10.462 1.00 30.42 279 SER A N 1
ATOM 2252 C CA . SER A 1 279 ? -3.493 13.533 -10.859 1.00 30.42 279 SER A CA 1
ATOM 2253 C C . SER A 1 279 ? -3.171 12.336 -11.764 1.00 30.42 279 SER A C 1
ATOM 2255 O O . SER A 1 279 ? -4.078 11.778 -12.385 1.00 30.42 279 SER A O 1
ATOM 2257 N N . GLN A 1 280 ? -1.914 11.892 -11.833 1.00 30.88 280 GLN A N 1
ATOM 2258 C CA . GLN A 1 280 ? -1.528 10.718 -12.632 1.00 30.88 280 GLN A CA 1
ATOM 2259 C C . GLN A 1 280 ? -0.970 9.576 -11.776 1.00 30.88 280 GLN A C 1
ATOM 2261 O O . GLN A 1 280 ? 0.152 9.117 -11.951 1.00 30.88 280 GLN A O 1
ATOM 2266 N N . LEU A 1 281 ? -1.802 9.075 -10.865 1.00 29.11 281 LEU A N 1
ATOM 2267 C CA . LEU A 1 281 ? -1.696 7.714 -10.343 1.00 29.11 281 LEU A CA 1
ATOM 2268 C C . LEU A 1 281 ? -3.021 7.001 -10.627 1.00 29.11 281 LEU A C 1
ATOM 2270 O O . LEU A 1 281 ? -3.965 7.113 -9.859 1.00 29.11 281 LEU A O 1
ATOM 2274 N N . PHE A 1 282 ? -3.082 6.330 -11.781 1.00 31.08 282 PHE A N 1
ATOM 2275 C CA . PHE A 1 282 ? -3.965 5.210 -12.158 1.00 31.08 282 PHE A CA 1
ATOM 2276 C C . PHE A 1 282 ? -5.488 5.244 -11.880 1.00 31.08 282 PHE A C 1
ATOM 2278 O O . PHE A 1 282 ? -6.167 4.288 -12.243 1.00 31.08 282 PHE A O 1
ATOM 2285 N N . PHE A 1 283 ? -6.068 6.331 -11.368 1.00 32.03 283 PHE A N 1
ATOM 2286 C CA . PHE A 1 283 ? -7.515 6.489 -11.177 1.00 32.03 283 PHE A CA 1
ATOM 2287 C C . PHE A 1 283 ? -7.965 7.946 -11.363 1.00 32.03 283 PHE A C 1
ATOM 2289 O O . PHE A 1 283 ? -8.518 8.561 -10.459 1.00 32.03 283 PHE A O 1
ATOM 2296 N N . SER A 1 284 ? -7.770 8.524 -12.546 1.00 26.12 284 SER A N 1
ATOM 2297 C CA . SER A 1 284 ? -8.530 9.713 -12.955 1.00 26.12 284 SER A CA 1
ATOM 2298 C C . SER A 1 284 ? -9.642 9.270 -13.904 1.00 26.12 284 SER A C 1
ATOM 2300 O O . SER A 1 284 ? -9.424 8.984 -15.079 1.00 26.12 284 SER A O 1
ATOM 2302 N N . GLN A 1 285 ? -10.850 9.150 -13.349 1.00 31.25 285 GLN A N 1
ATOM 2303 C CA . GLN A 1 285 ? -12.081 8.995 -14.115 1.00 31.25 285 GLN A CA 1
ATOM 2304 C C . GLN A 1 285 ? -12.188 10.130 -15.144 1.00 31.25 285 GLN A C 1
ATOM 2306 O O . GLN A 1 285 ? -11.923 11.291 -14.829 1.00 31.25 285 GLN A O 1
ATOM 2311 N N . GLN A 1 286 ? -12.600 9.794 -16.368 1.00 29.95 286 GLN A N 1
ATOM 2312 C CA . GLN A 1 286 ? -13.059 10.790 -17.334 1.00 29.95 286 GLN A CA 1
ATOM 2313 C C . GLN A 1 286 ? -14.199 11.609 -16.705 1.00 29.95 286 GLN A C 1
ATOM 2315 O O . GLN A 1 286 ? -15.100 11.010 -16.110 1.00 29.95 286 GLN A O 1
ATOM 2320 N N . PRO A 1 287 ? -14.233 12.943 -16.854 1.00 32.22 287 PRO A N 1
ATOM 2321 C CA . PRO A 1 287 ? -15.440 13.687 -16.545 1.00 32.22 287 PRO A CA 1
ATOM 2322 C C . PRO A 1 287 ? -16.523 13.278 -17.549 1.00 32.22 287 PRO A C 1
ATOM 2324 O O . PRO A 1 287 ? -16.417 13.534 -18.747 1.00 32.22 287 PRO A O 1
ATOM 2327 N N . ALA A 1 288 ? -17.564 12.610 -17.057 1.00 29.86 288 ALA A N 1
ATOM 2328 C CA . ALA A 1 288 ? -18.802 12.457 -17.796 1.00 29.86 288 ALA A CA 1
ATOM 2329 C C . ALA A 1 288 ? -19.490 13.827 -17.849 1.00 29.86 288 ALA A C 1
ATOM 2331 O O . ALA A 1 288 ? -20.035 14.297 -16.849 1.00 29.86 288 ALA A O 1
ATOM 2332 N N . GLU A 1 289 ? -19.485 14.468 -19.017 1.00 30.48 289 GLU A N 1
ATOM 2333 C CA . GLU A 1 289 ? -20.481 15.485 -19.345 1.00 30.48 289 GLU A CA 1
ATOM 2334 C C . GLU A 1 289 ? -21.852 14.801 -19.412 1.00 30.48 289 GLU 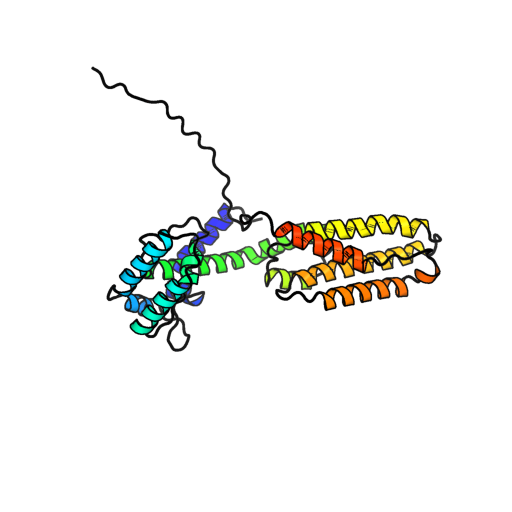A C 1
ATOM 2336 O O . GLU A 1 289 ? -22.289 14.309 -20.449 1.00 30.48 289 GLU A O 1
ATOM 2341 N N . ALA A 1 290 ? -22.537 14.741 -18.274 1.00 29.52 290 ALA A N 1
ATOM 2342 C CA . ALA A 1 290 ? -23.980 14.593 -18.247 1.00 29.52 290 ALA A CA 1
ATOM 2343 C C . ALA A 1 290 ? -24.571 16.000 -18.137 1.00 29.52 290 ALA A C 1
ATOM 2345 O O . ALA A 1 290 ? -24.739 16.543 -17.045 1.00 29.52 290 ALA A O 1
ATOM 2346 N N . THR A 1 291 ? -24.874 16.608 -19.282 1.00 28.84 291 THR A N 1
ATOM 2347 C CA . THR A 1 291 ? -25.803 17.738 -19.353 1.00 28.84 291 THR A CA 1
ATOM 2348 C C . THR A 1 291 ? -27.152 17.285 -18.799 1.00 28.84 291 THR A C 1
ATOM 2350 O O . THR A 1 291 ? -27.929 16.621 -19.484 1.00 28.84 291 THR A O 1
ATOM 2353 N N . PHE A 1 292 ? -27.419 17.616 -17.537 1.00 26.20 292 PHE A N 1
ATOM 2354 C CA . PHE A 1 292 ? -28.762 17.588 -16.974 1.00 26.20 292 PHE A CA 1
ATOM 2355 C C . PHE A 1 292 ? -29.527 18.781 -17.551 1.00 26.20 292 PHE A C 1
ATOM 2357 O O . PHE A 1 292 ? -29.352 19.922 -17.121 1.00 26.20 292 PHE A O 1
ATOM 2364 N N . ASP A 1 293 ? -30.346 18.512 -18.563 1.00 27.03 293 ASP A N 1
ATOM 2365 C CA . ASP A 1 293 ? -31.294 19.475 -19.108 1.00 27.03 293 ASP A CA 1
ATOM 2366 C C . ASP A 1 293 ? -32.407 19.698 -18.069 1.00 27.03 293 ASP A C 1
ATOM 2368 O O . ASP A 1 293 ? -33.235 18.824 -17.799 1.00 27.03 293 ASP A O 1
ATOM 2372 N N . SER A 1 294 ? -32.368 20.853 -17.403 1.00 34.50 294 SER A N 1
ATOM 2373 C CA . SER A 1 294 ? -33.386 21.284 -16.447 1.00 34.50 294 SER A CA 1
ATOM 2374 C C . SER A 1 294 ? -34.476 22.067 -17.176 1.00 34.50 294 SER A C 1
ATOM 2376 O O . SER A 1 294 ? -34.556 23.290 -17.114 1.00 34.50 294 SER A O 1
ATOM 2378 N N . SER A 1 295 ? -35.355 21.353 -17.876 1.00 32.34 295 SER A N 1
ATOM 2379 C CA . SER A 1 295 ? -36.550 21.952 -18.475 1.00 32.34 295 SER A CA 1
ATOM 2380 C C . SER A 1 295 ? -37.771 21.030 -18.388 1.00 32.34 295 SER A C 1
ATOM 2382 O O . SER A 1 295 ? -38.247 20.466 -19.364 1.00 32.34 295 SER A O 1
ATOM 2384 N N . ALA A 1 296 ? -38.334 20.914 -17.184 1.00 30.97 296 ALA A N 1
ATOM 2385 C CA . ALA A 1 296 ? -39.735 20.523 -17.009 1.00 30.97 296 ALA A CA 1
ATOM 2386 C C . ALA A 1 296 ? -40.293 21.104 -15.703 1.00 30.97 296 ALA A C 1
ATOM 2388 O O . ALA A 1 296 ? -40.542 20.408 -14.719 1.00 30.97 296 ALA A O 1
ATOM 2389 N N . SER A 1 297 ? -40.469 22.421 -15.687 1.00 33.75 297 SER A N 1
ATOM 2390 C CA . SER A 1 297 ? -41.328 23.106 -14.731 1.00 33.75 297 SER A CA 1
ATOM 2391 C C . SER A 1 297 ? -42.804 22.878 -15.082 1.00 33.75 297 SER A C 1
ATOM 2393 O O . SER A 1 297 ? -43.241 23.118 -16.200 1.00 33.75 297 SER A O 1
ATOM 2395 N N . ALA A 1 298 ? -43.550 22.442 -14.066 1.00 33.22 298 ALA A N 1
ATOM 2396 C CA . ALA A 1 298 ? -44.931 22.802 -13.746 1.00 33.22 298 ALA A CA 1
ATOM 2397 C C . ALA A 1 298 ? -46.010 22.772 -14.853 1.00 33.22 298 ALA A C 1
ATOM 2399 O O . ALA A 1 298 ? -46.123 23.667 -15.682 1.00 33.22 298 ALA A O 1
ATOM 2400 N N . SER A 1 299 ? -46.971 21.859 -14.694 1.00 28.80 299 SER A N 1
ATOM 2401 C CA . SER A 1 299 ? -48.393 22.180 -14.896 1.00 28.80 299 SER A CA 1
ATOM 2402 C C . SER A 1 299 ? -49.280 21.242 -14.071 1.00 28.80 299 SER A C 1
ATOM 2404 O O . SER A 1 299 ? -49.735 20.199 -14.521 1.00 28.80 299 SER A O 1
ATOM 2406 N N . TYR A 1 300 ? -49.533 21.643 -12.824 1.00 35.34 300 TYR A N 1
ATOM 2407 C CA . TYR A 1 300 ? -50.808 21.353 -12.172 1.00 35.34 300 TYR A CA 1
ATOM 2408 C C . TYR A 1 300 ? -51.798 22.417 -12.650 1.00 35.34 300 TYR A C 1
ATOM 2410 O O . TYR A 1 300 ? -51.532 23.598 -12.439 1.00 35.34 300 TYR A O 1
ATOM 2418 N N . ASN A 1 301 ? -52.882 22.003 -13.314 1.00 36.00 301 ASN A N 1
ATOM 2419 C CA . ASN A 1 301 ? -54.212 22.630 -13.287 1.00 36.00 301 ASN A CA 1
ATOM 2420 C C . ASN A 1 301 ? -55.150 21.930 -14.285 1.00 36.00 301 ASN A C 1
ATOM 2422 O O . ASN A 1 301 ? -55.101 22.230 -15.477 1.00 36.00 301 ASN A O 1
ATOM 2426 N N . GLN A 1 302 ? -55.995 21.027 -13.784 1.00 35.69 302 GLN A N 1
ATOM 2427 C CA . GLN A 1 302 ? -57.471 21.044 -13.842 1.00 35.69 302 GLN A CA 1
ATOM 2428 C C . GLN A 1 302 ? -58.028 19.679 -13.438 1.00 35.69 302 GLN A C 1
ATOM 2430 O O . GLN A 1 302 ? -57.519 18.657 -13.944 1.00 35.69 302 GLN A O 1
#

Foldseek 3Di:
DDDPVRLVVLLVVLLVVCVVPLQVLVVLHFQKAALVRHRDGLVLLVVLCVVVPLQVLVLVLVVVCVVCVPDPCVVSQVVSQVVSCVSRVMGGRVVVLVVQCPVVPDDCNPPGPSVSRSVSSSSSRSVVVSCVVCVVVVLVVCLPPPCVLLVNNPPPVLSVLCVVAVQPQFPLVQLSVVLVVVLVVVLVVLLVQFDPVLNVQLVVLSVVLSVQLSVLSSVQRRDPDHDVVVSLVSLVVSVVSSCVRSVSVVRDDDDDRCSVVSVVSVVVRVVVRVDDDPPPDDDDDDPPPPPPPPDDDDDDDD

Radius of gyration: 28.15 Å; chains: 1; bounding box: 102×38×70 Å